Protein AF-A0AAW3MYK3-F1 (afdb_monomer)

Solvent-accessible surface area (backbone atoms only — not comparable to full-atom values): 10810 Å² total; per-residue (Å²): 131,88,79,67,72,46,70,47,100,86,65,54,77,41,76,72,86,80,88,78,85,90,58,99,67,84,86,80,69,84,76,83,77,82,79,69,72,41,68,39,32,40,38,39,31,52,52,39,97,83,47,99,87,44,59,65,29,41,31,33,44,32,51,94,53,35,28,38,31,48,47,83,92,45,65,46,64,82,44,40,42,71,58,47,51,57,58,42,20,75,76,25,42,32,40,32,40,32,30,58,32,39,65,68,47,48,52,51,42,52,52,51,53,52,48,52,41,52,53,31,72,72,40,49,81,85,53,43,58,32,72,62,72,46,28,22,31,33,47,51,33,52,50,36,42,77,68,71,40,65,28,53,58,81,93,73,33,67,94,68,24,52,45,36,63,43,37,53,56,25,44,72,72,36,88,44,50,76,46,79,44,81,43,65,24,73,93,112

Sequence (188 aa):
MPEPILVSPDGVKYRLISTKTTTPTSDAEAKQIRTETDSVEVIVSDSRLISRGSQFGHVAIVVDGITYSRAHDGYDSKKKYPQYVAIQETFRDSIGYVLRVSPEEKKKIETELKRRVAVTSADPEKHGYSLLDNSCSSNAADVLNLVGIVAYDPRWSAFGMVSPEDIVVGLSHSKRVKEKRFYPKDGS

Organism: NCBI:txid101571

Structure (mmCIF, N/CA/C/O backbone):
data_AF-A0AAW3MYK3-F1
#
_entry.id   AF-A0AAW3MYK3-F1
#
loop_
_atom_site.group_PDB
_atom_site.id
_atom_site.type_symbol
_atom_site.label_atom_id
_atom_site.label_alt_id
_atom_site.label_comp_id
_atom_site.label_asym_id
_atom_site.label_entity_id
_atom_site.label_seq_id
_atom_site.pdbx_PDB_ins_code
_atom_site.Cartn_x
_atom_site.Cartn_y
_atom_site.Cartn_z
_atom_site.occupancy
_atom_site.B_iso_or_equiv
_atom_site.auth_seq_id
_atom_site.auth_comp_id
_atom_site.auth_asym_id
_atom_site.auth_atom_id
_atom_site.pdbx_PDB_model_num
ATOM 1 N N . MET A 1 1 ? -19.000 -19.759 62.493 1.00 53.53 1 MET A N 1
ATOM 2 C CA . MET A 1 1 ? -19.442 -18.663 61.602 1.00 53.53 1 MET A CA 1
ATOM 3 C C . MET A 1 1 ? -20.153 -19.301 60.419 1.00 53.53 1 MET A C 1
ATOM 5 O O . MET A 1 1 ? -19.612 -20.281 59.921 1.00 53.53 1 MET A O 1
ATOM 9 N N . PRO A 1 2 ? -21.364 -18.863 60.037 1.00 60.47 2 PRO A N 1
ATOM 10 C CA . PRO A 1 2 ? -22.086 -19.465 58.918 1.00 60.47 2 PRO A CA 1
ATOM 11 C C . PRO A 1 2 ? -21.335 -19.208 57.605 1.00 60.47 2 PRO A C 1
ATOM 13 O O . PRO A 1 2 ? -20.874 -18.095 57.358 1.00 60.47 2 PRO A O 1
ATOM 16 N N . GLU A 1 3 ? -21.171 -20.251 56.796 1.00 66.56 3 GLU A N 1
ATOM 17 C CA . GLU A 1 3 ? -20.470 -20.163 55.515 1.00 66.56 3 GLU A CA 1
ATOM 18 C C . GLU A 1 3 ? -21.331 -19.437 54.468 1.00 66.56 3 GLU A C 1
ATOM 20 O O . GLU A 1 3 ? -22.534 -19.700 54.383 1.00 66.56 3 GLU A O 1
ATOM 25 N N . PRO A 1 4 ? -20.751 -18.538 53.652 1.00 78.31 4 PRO A N 1
ATOM 26 C CA . PRO A 1 4 ? -21.501 -17.832 52.623 1.00 78.31 4 PRO A CA 1
ATOM 27 C C . PRO A 1 4 ? -21.924 -18.786 51.492 1.00 78.31 4 PRO A C 1
ATOM 29 O O . PRO A 1 4 ? -21.089 -19.386 50.810 1.00 78.31 4 PRO A O 1
ATOM 32 N N . ILE A 1 5 ? -23.240 -18.903 51.292 1.00 81.50 5 ILE A N 1
ATOM 33 C CA . ILE A 1 5 ? -23.869 -19.644 50.190 1.00 81.50 5 ILE A CA 1
ATOM 34 C C . ILE A 1 5 ? -24.213 -18.653 49.077 1.00 81.50 5 ILE A C 1
ATOM 36 O O . ILE A 1 5 ? -24.929 -17.680 49.312 1.00 81.50 5 ILE A O 1
ATOM 40 N N . LEU A 1 6 ? -23.731 -18.917 47.864 1.00 80.94 6 LEU A N 1
ATOM 41 C CA . LEU A 1 6 ? -24.111 -18.180 46.660 1.00 80.94 6 LEU A CA 1
ATOM 42 C C . LEU A 1 6 ? -25.269 -18.898 45.969 1.00 80.94 6 LEU A C 1
ATOM 44 O O . LEU A 1 6 ? -25.248 -20.119 45.834 1.00 80.94 6 LEU A O 1
ATOM 48 N N . VAL A 1 7 ? -26.273 -18.152 45.519 1.00 85.31 7 VAL A N 1
ATOM 49 C CA . VAL A 1 7 ? -27.394 -18.697 44.745 1.00 85.31 7 VAL A CA 1
ATOM 50 C C . VAL A 1 7 ? -27.272 -18.183 43.320 1.00 85.31 7 VAL A C 1
ATOM 52 O O . VAL A 1 7 ? -27.136 -16.983 43.094 1.00 85.31 7 VAL A O 1
ATOM 55 N N . SER A 1 8 ? -27.265 -19.103 42.369 1.00 78.38 8 SER A N 1
ATOM 56 C CA . SER A 1 8 ? -27.261 -18.790 40.939 1.00 78.38 8 SER A CA 1
ATOM 57 C C . SER A 1 8 ? -28.629 -18.311 40.442 1.00 78.38 8 SER A C 1
ATOM 59 O O . SER A 1 8 ? -29.634 -18.522 41.125 1.00 78.38 8 SER A O 1
ATOM 61 N N . PRO A 1 9 ? -28.699 -17.697 39.247 1.00 78.88 9 PRO A N 1
ATOM 62 C CA . PRO A 1 9 ? -29.968 -17.282 38.644 1.00 78.88 9 PRO A CA 1
ATOM 63 C C . PRO A 1 9 ? -30.988 -18.422 38.467 1.00 78.88 9 PRO A C 1
ATOM 65 O O . PRO A 1 9 ? -32.188 -18.175 38.499 1.00 78.88 9 PRO A O 1
ATOM 68 N N . ASP A 1 10 ? -30.523 -19.663 38.317 1.00 86.88 10 ASP A N 1
ATOM 69 C CA . ASP A 1 10 ? -31.313 -20.896 38.208 1.00 86.88 10 ASP A CA 1
ATOM 70 C C . ASP A 1 10 ? -31.621 -21.559 39.568 1.00 86.88 10 ASP A C 1
ATOM 72 O O . ASP A 1 10 ? -32.237 -22.621 39.627 1.00 86.88 10 ASP A O 1
ATOM 76 N N . GLY A 1 11 ? -31.239 -20.927 40.683 1.00 85.81 11 GLY A N 1
ATOM 77 C CA . GLY A 1 11 ? -31.592 -21.359 42.039 1.00 85.81 11 GLY A CA 1
ATOM 78 C C . GLY A 1 11 ? -30.661 -22.412 42.648 1.00 85.81 11 GLY A C 1
ATOM 79 O O . GLY A 1 11 ? -30.851 -22.809 43.802 1.00 85.81 11 GLY A O 1
ATOM 80 N N . VAL A 1 12 ? -29.621 -22.839 41.928 1.00 88.38 12 VAL A N 1
ATOM 81 C CA . VAL A 1 12 ? -28.600 -23.756 42.449 1.00 88.38 12 VAL A CA 1
ATOM 82 C C . VAL A 1 12 ? -27.755 -23.039 43.501 1.00 88.38 12 VAL A C 1
ATOM 84 O O . VAL A 1 12 ? -27.283 -21.917 43.284 1.00 88.38 12 VAL A O 1
ATOM 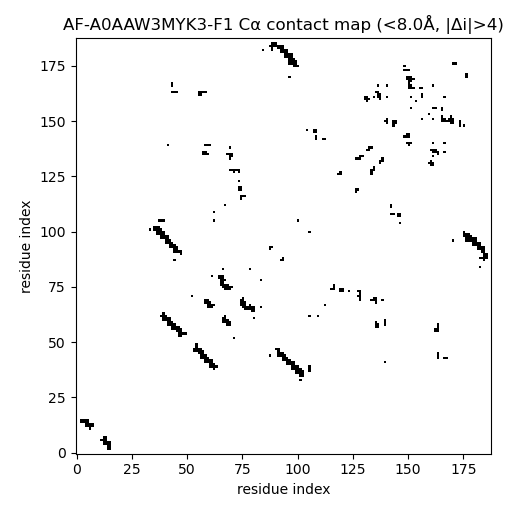87 N N . LYS A 1 13 ? -27.572 -23.699 44.649 1.00 90.50 13 LYS A N 1
ATOM 88 C CA . LYS A 1 13 ? -26.787 -23.211 45.788 1.00 90.50 13 LYS A CA 1
ATOM 89 C C . LYS A 1 13 ? -25.341 -23.688 45.676 1.00 90.50 13 LYS A C 1
ATOM 91 O O . LYS A 1 13 ? -25.084 -24.888 45.651 1.00 90.50 13 LYS A O 1
ATOM 96 N N . TYR A 1 14 ? -24.407 -22.748 45.681 1.00 81.88 14 TYR A N 1
ATOM 97 C CA . TYR A 1 14 ? -22.971 -22.980 45.614 1.00 81.88 14 TYR A CA 1
ATOM 98 C C . TYR A 1 14 ? -22.295 -22.569 46.918 1.00 81.88 14 TYR A C 1
ATOM 100 O O . TYR A 1 14 ? -22.644 -21.563 47.538 1.00 81.88 14 TYR A O 1
ATOM 108 N N . ARG A 1 15 ? -21.281 -23.338 47.311 1.00 85.25 15 ARG A N 1
ATOM 109 C CA . ARG A 1 15 ? -20.370 -22.972 48.396 1.00 85.25 15 ARG A CA 1
ATOM 110 C C . ARG A 1 15 ? -19.261 -22.095 47.826 1.00 85.25 15 ARG A C 1
ATOM 112 O O . ARG A 1 15 ? -18.587 -22.504 46.882 1.00 85.25 15 ARG A O 1
ATOM 119 N N . LEU A 1 16 ? -19.052 -20.909 48.394 1.00 81.25 16 LEU A N 1
ATOM 120 C CA . LEU A 1 16 ? -17.923 -20.067 48.008 1.00 81.25 16 LEU A CA 1
ATOM 121 C C . LEU A 1 16 ? -16.619 -20.677 48.550 1.00 81.25 16 LEU A C 1
ATOM 123 O O . LEU A 1 16 ? -16.415 -20.723 49.759 1.00 81.25 16 LEU A O 1
ATOM 127 N N . ILE A 1 17 ? -15.749 -21.153 47.654 1.00 83.00 17 ILE A N 1
ATOM 128 C CA . ILE A 1 17 ? -14.454 -21.761 48.016 1.00 83.00 17 ILE A CA 1
ATOM 129 C C . ILE A 1 17 ? -13.334 -20.716 48.064 1.00 83.00 17 ILE A C 1
ATOM 131 O O . ILE A 1 17 ? -12.523 -20.722 48.986 1.00 83.00 17 ILE A O 1
ATOM 135 N N . SER A 1 18 ? -13.273 -19.812 47.084 1.00 77.69 18 SER A N 1
ATOM 136 C CA . SER A 1 18 ? -12.353 -18.671 47.083 1.00 77.69 18 SER A CA 1
ATOM 137 C C . SER A 1 18 ? -12.797 -17.607 46.078 1.00 77.69 18 SER A C 1
ATOM 139 O O . SER A 1 18 ? -13.465 -17.912 45.090 1.00 77.69 18 SER A O 1
ATOM 141 N N . THR A 1 19 ? -12.399 -16.359 46.320 1.00 78.94 19 THR A N 1
ATOM 142 C CA . THR A 1 19 ? -12.541 -15.254 45.366 1.00 78.94 19 THR A CA 1
ATOM 143 C C . THR A 1 19 ? -11.152 -14.903 44.853 1.00 78.94 19 THR A C 1
ATOM 145 O O . THR A 1 19 ? -10.257 -14.628 45.652 1.00 78.94 19 THR A O 1
ATOM 148 N N . LYS A 1 20 ? -10.951 -14.914 43.531 1.00 77.00 20 LYS A N 1
ATOM 149 C CA . LYS A 1 20 ? -9.671 -14.552 42.912 1.00 77.00 20 LYS A CA 1
ATOM 150 C C . LYS A 1 20 ? -9.866 -13.382 41.959 1.00 77.00 20 LYS A C 1
ATOM 152 O O . LYS A 1 20 ? -10.605 -13.492 40.986 1.00 77.00 20 LYS A O 1
ATOM 157 N N . THR A 1 21 ? -9.164 -12.285 42.214 1.00 77.88 21 THR A N 1
ATOM 158 C CA . THR A 1 21 ? -9.068 -11.170 41.271 1.00 77.88 21 THR A CA 1
ATOM 159 C C . THR A 1 21 ? -8.189 -11.604 40.100 1.00 77.88 21 THR A C 1
ATOM 161 O O . THR A 1 21 ? -6.985 -11.795 40.259 1.00 77.88 21 THR A O 1
ATOM 164 N N . THR A 1 22 ? -8.785 -11.818 38.926 1.00 76.81 22 THR A N 1
ATOM 165 C CA . THR A 1 22 ? -8.068 -12.262 37.715 1.00 76.81 22 THR A CA 1
ATOM 166 C C . THR A 1 22 ? -7.449 -11.115 36.923 1.00 76.81 22 THR A C 1
ATOM 168 O O . THR A 1 22 ? -6.679 -11.363 35.999 1.00 76.81 22 THR A O 1
ATOM 171 N N . THR A 1 23 ? -7.765 -9.869 37.278 1.00 64.31 23 THR A N 1
ATOM 172 C CA . THR A 1 23 ? -7.296 -8.678 36.568 1.00 64.31 23 THR A CA 1
ATOM 173 C C . THR A 1 23 ? -6.887 -7.622 37.599 1.00 64.31 23 THR A C 1
ATOM 175 O O . THR A 1 23 ? -7.741 -7.171 38.358 1.00 64.31 23 THR A O 1
ATOM 178 N N . PRO A 1 24 ? -5.601 -7.235 37.680 1.00 70.81 24 PRO A N 1
ATOM 179 C CA . PRO A 1 24 ? -5.104 -6.319 38.713 1.00 70.81 24 PRO A CA 1
ATOM 180 C C . PRO A 1 24 ? -5.637 -4.885 38.574 1.00 70.81 24 PRO A C 1
ATOM 182 O O . PRO A 1 24 ? -5.429 -4.064 39.463 1.00 70.81 24 PRO A O 1
ATOM 185 N N . THR A 1 25 ? -6.316 -4.566 37.471 1.00 71.31 25 THR A N 1
ATOM 186 C CA . THR A 1 25 ? -6.849 -3.231 37.202 1.00 71.31 25 THR A CA 1
ATOM 187 C C . THR A 1 25 ? -8.153 -3.347 36.420 1.00 71.31 25 THR A C 1
ATOM 189 O O . THR A 1 25 ? -8.240 -4.098 35.450 1.00 71.31 25 THR A O 1
ATOM 192 N N . SER A 1 26 ? -9.173 -2.615 36.862 1.00 68.44 26 SER A N 1
ATOM 193 C CA . SER A 1 26 ? -10.429 -2.427 36.138 1.00 68.44 26 SER A CA 1
ATOM 194 C C . SER A 1 26 ? -10.296 -1.170 35.287 1.00 68.44 26 SER A C 1
ATOM 196 O O . SER A 1 26 ? -10.214 -0.076 35.838 1.00 68.44 26 SER A O 1
ATOM 198 N N . ASP A 1 27 ? -10.291 -1.319 33.966 1.00 65.56 27 ASP A N 1
ATOM 199 C CA . ASP A 1 27 ? -10.422 -0.198 33.035 1.00 65.56 27 ASP A CA 1
ATOM 200 C C . ASP A 1 27 ? -11.913 -0.005 32.721 1.00 65.56 27 ASP A C 1
ATOM 202 O O . ASP A 1 27 ? -12.476 -0.680 31.857 1.00 65.56 27 ASP A O 1
ATOM 206 N N . ALA A 1 28 ? -12.567 0.837 33.525 1.00 70.19 28 ALA A N 1
ATOM 207 C CA . ALA A 1 28 ? -13.983 1.185 33.392 1.00 70.19 28 ALA A CA 1
ATOM 208 C C . ALA A 1 28 ? -14.193 2.507 32.635 1.00 70.19 28 ALA A C 1
ATOM 210 O O . ALA A 1 28 ? -15.332 2.960 32.497 1.00 70.19 28 ALA A O 1
ATOM 211 N N . GLU A 1 29 ? -13.117 3.146 32.165 1.00 76.50 29 GLU A N 1
ATOM 212 C CA . GLU A 1 29 ? -13.241 4.377 31.398 1.00 76.50 29 GLU A CA 1
ATOM 213 C C . GLU A 1 29 ? -13.825 4.086 30.014 1.00 76.50 29 GLU A C 1
ATOM 215 O O . GLU A 1 29 ? -13.508 3.093 29.350 1.00 76.50 29 GLU A O 1
ATOM 220 N N . ALA A 1 30 ? -14.709 4.976 29.562 1.00 69.75 30 ALA A N 1
ATOM 221 C CA . ALA A 1 30 ? -15.228 4.916 28.209 1.00 69.75 30 ALA A CA 1
ATOM 222 C C . ALA A 1 30 ? -14.067 5.129 27.230 1.00 69.75 30 ALA A C 1
ATOM 224 O O . ALA A 1 30 ? -13.563 6.241 27.069 1.00 69.75 30 ALA A O 1
ATOM 225 N N . LYS A 1 31 ? -13.643 4.054 26.559 1.00 68.38 31 LYS A N 1
ATOM 226 C CA . LYS A 1 31 ? -12.607 4.128 25.527 1.00 68.38 31 LYS A CA 1
ATOM 227 C C . LYS A 1 31 ? -13.095 5.048 24.418 1.00 68.38 31 LYS A C 1
ATOM 229 O O . LYS A 1 31 ? -14.082 4.741 23.749 1.00 68.38 31 LYS A O 1
ATOM 234 N N . GLN A 1 32 ? -12.414 6.176 24.226 1.00 58.62 32 GLN A N 1
ATOM 235 C CA . GLN A 1 32 ? -12.743 7.094 23.142 1.00 58.62 32 GLN A CA 1
ATOM 236 C C . GLN A 1 32 ? -12.630 6.366 21.800 1.00 58.62 32 GLN A C 1
ATOM 238 O O . GLN A 1 32 ? -11.550 5.937 21.390 1.00 58.62 32 GLN A O 1
ATOM 243 N N . ILE A 1 33 ? -13.756 6.248 21.100 1.00 61.06 33 ILE A N 1
ATOM 244 C CA . ILE A 1 33 ? -13.786 5.781 19.719 1.00 61.06 33 ILE A CA 1
ATOM 245 C C . ILE A 1 33 ? -13.534 7.007 18.846 1.00 61.06 33 ILE A C 1
ATOM 247 O O . ILE A 1 33 ? -14.406 7.860 18.695 1.00 61.06 33 ILE A O 1
ATOM 251 N N . ARG A 1 34 ? -12.330 7.114 18.280 1.00 59.91 34 ARG A N 1
ATOM 252 C CA . ARG A 1 34 ? -12.024 8.149 17.286 1.00 59.91 34 ARG A CA 1
ATOM 253 C C . ARG A 1 34 ? -12.843 7.876 16.020 1.00 59.91 34 ARG A C 1
ATOM 255 O O . ARG A 1 34 ? -12.652 6.851 15.369 1.00 59.91 34 ARG A O 1
ATOM 262 N N . THR A 1 35 ? -13.771 8.774 15.700 1.00 65.81 35 THR A N 1
ATOM 263 C CA . THR A 1 35 ? -14.641 8.699 14.510 1.00 65.81 35 THR A CA 1
ATOM 264 C C . THR A 1 35 ? -14.062 9.424 13.300 1.00 65.81 35 THR A C 1
ATOM 266 O O . THR A 1 35 ? -14.545 9.230 12.185 1.00 65.81 35 THR A O 1
ATOM 269 N N . GLU A 1 36 ? -13.023 10.238 13.499 1.00 74.94 36 GLU A N 1
ATOM 270 C CA . GLU A 1 36 ? -12.286 10.867 12.409 1.00 74.94 36 GLU A CA 1
ATOM 271 C C . GLU A 1 36 ? -11.614 9.788 11.565 1.00 74.94 36 GLU A C 1
ATOM 273 O O . GLU A 1 36 ? -10.764 9.024 12.032 1.00 74.94 36 GLU A O 1
ATOM 278 N N . THR A 1 37 ? -12.034 9.713 10.308 1.00 83.75 37 THR A N 1
ATOM 279 C CA . THR A 1 37 ? -11.523 8.744 9.348 1.00 83.75 37 THR A CA 1
ATOM 280 C C . THR A 1 37 ? -10.978 9.482 8.144 1.00 83.75 37 THR A C 1
ATOM 282 O O . THR A 1 37 ? -11.574 10.434 7.651 1.00 83.75 37 THR A O 1
ATOM 285 N N . ASP A 1 38 ? -9.836 9.011 7.682 1.00 94.38 38 ASP A N 1
ATOM 286 C CA . ASP A 1 38 ? -9.177 9.403 6.452 1.00 94.38 38 ASP A CA 1
ATOM 287 C C . ASP A 1 38 ? -8.908 8.125 5.636 1.00 94.38 38 ASP A C 1
ATOM 289 O O . ASP A 1 38 ? -9.308 7.012 6.017 1.00 94.38 38 ASP A O 1
ATOM 293 N N . SER A 1 39 ? -8.255 8.265 4.490 1.00 96.12 39 SER A N 1
ATOM 294 C CA . SER A 1 39 ? -7.937 7.143 3.624 1.00 96.12 39 SER A CA 1
ATOM 295 C C . SER A 1 39 ? -6.590 7.261 2.935 1.00 96.12 39 SER A C 1
ATOM 297 O O . SER A 1 39 ? -6.139 8.346 2.575 1.00 96.12 39 SER A O 1
ATOM 299 N N . VAL A 1 40 ? -6.001 6.096 2.697 1.00 97.44 40 VAL A N 1
ATOM 300 C CA . VAL A 1 40 ? -4.904 5.883 1.749 1.00 97.44 40 VAL A CA 1
ATOM 301 C C . VAL A 1 40 ? -5.341 4.812 0.761 1.00 97.44 40 VAL A C 1
ATOM 303 O O . VAL A 1 40 ? -6.201 3.992 1.084 1.00 97.44 40 VAL A O 1
ATOM 306 N N . GLU A 1 41 ? -4.770 4.795 -0.434 1.00 97.69 41 GLU A N 1
ATOM 307 C CA . GLU A 1 41 ? -5.079 3.767 -1.428 1.00 97.69 41 GLU A CA 1
ATOM 308 C C . GLU A 1 41 ? -3.837 2.933 -1.726 1.00 97.69 41 GLU A C 1
ATOM 310 O O . GLU A 1 41 ? -2.759 3.476 -1.937 1.00 97.69 41 GLU A O 1
ATOM 315 N N . VAL A 1 42 ? -3.981 1.610 -1.732 1.00 97.25 42 VAL A N 1
ATOM 316 C CA . VAL A 1 42 ? -2.924 0.690 -2.159 1.00 97.25 42 VAL A CA 1
ATOM 317 C C . VAL A 1 42 ? -3.297 0.157 -3.530 1.00 97.25 42 VAL A C 1
ATOM 319 O O . VAL A 1 42 ? -4.287 -0.559 -3.656 1.00 97.25 42 VAL A O 1
ATOM 322 N N . ILE A 1 43 ? -2.526 0.508 -4.552 1.00 95.69 43 ILE A N 1
ATOM 323 C CA . ILE A 1 43 ? -2.745 0.034 -5.918 1.00 95.69 43 ILE A CA 1
ATOM 324 C C . ILE A 1 43 ? -1.840 -1.166 -6.147 1.00 95.69 43 ILE A C 1
ATOM 326 O O . ILE A 1 43 ? -0.619 -1.053 -6.033 1.00 95.69 43 ILE A O 1
ATOM 330 N N . VAL A 1 44 ? -2.445 -2.304 -6.472 1.00 93.06 44 VAL A N 1
ATOM 331 C CA . VAL A 1 44 ? -1.735 -3.511 -6.884 1.00 93.06 44 VAL A CA 1
ATOM 332 C C . VAL A 1 44 ? -2.007 -3.754 -8.356 1.00 93.06 44 VAL A C 1
ATOM 334 O O . VAL A 1 44 ? -3.160 -3.852 -8.769 1.00 93.06 44 VAL A O 1
ATOM 337 N N . SER A 1 45 ? -0.946 -3.841 -9.142 1.00 90.31 45 SER A N 1
ATOM 338 C CA . SER A 1 45 ? -1.025 -4.051 -10.578 1.00 90.31 45 SER A CA 1
ATOM 339 C C . SER A 1 45 ? -0.455 -5.399 -10.983 1.00 90.31 45 SER A C 1
ATOM 341 O O . SER A 1 45 ? 0.562 -5.837 -10.433 1.00 90.31 45 SER A O 1
ATOM 343 N N . ASP A 1 46 ? -1.071 -6.009 -11.992 1.00 80.81 46 ASP A N 1
ATOM 344 C CA . ASP A 1 46 ? -0.717 -7.350 -12.438 1.00 80.81 46 ASP A CA 1
ATOM 345 C C . ASP A 1 46 ? 0.687 -7.421 -13.080 1.00 80.81 46 ASP A C 1
ATOM 347 O O . ASP A 1 46 ? 1.331 -6.426 -13.469 1.00 80.81 46 ASP A O 1
ATOM 351 N N . SER A 1 47 ? 1.184 -8.649 -13.106 1.00 68.38 47 SER A N 1
ATOM 352 C CA . SER A 1 47 ? 2.396 -9.129 -13.743 1.00 68.38 47 SER A CA 1
ATOM 353 C C . SER A 1 47 ? 2.454 -8.825 -15.243 1.00 68.38 47 SER A C 1
ATOM 355 O O . SER A 1 47 ? 1.456 -8.798 -15.954 1.00 68.38 47 SER A O 1
ATOM 357 N N . ARG A 1 48 ? 3.669 -8.546 -15.743 1.00 57.91 48 ARG A N 1
ATOM 358 C CA . ARG A 1 48 ? 3.922 -8.295 -17.170 1.00 57.91 48 ARG A CA 1
ATOM 359 C C . ARG A 1 48 ? 4.466 -9.560 -17.828 1.00 57.91 48 ARG A C 1
ATOM 361 O O . ARG A 1 48 ? 5.528 -10.029 -17.434 1.00 57.91 48 ARG A O 1
ATOM 368 N N . LEU A 1 49 ? 3.839 -10.013 -18.914 1.00 39.75 49 LEU A N 1
ATOM 369 C CA . LEU A 1 49 ? 4.365 -11.086 -19.778 1.00 39.75 49 LEU A CA 1
ATOM 370 C C . LEU A 1 49 ? 5.592 -10.669 -20.630 1.00 39.75 49 LEU A C 1
ATOM 372 O O . LEU A 1 49 ? 6.196 -11.518 -21.275 1.00 39.75 49 LEU A O 1
ATOM 376 N N . ILE A 1 50 ? 5.982 -9.382 -20.656 1.00 39.84 50 ILE A N 1
ATOM 377 C CA . ILE A 1 50 ? 6.861 -8.824 -21.713 1.00 39.84 50 ILE A CA 1
ATOM 378 C C . ILE A 1 50 ? 8.267 -8.388 -21.224 1.00 39.84 50 ILE A C 1
ATOM 380 O O . ILE A 1 50 ? 9.119 -8.074 -22.051 1.00 39.84 50 ILE A O 1
ATOM 384 N N . SER A 1 51 ? 8.601 -8.363 -19.919 1.00 36.31 51 SER A N 1
ATOM 385 C CA . SER A 1 51 ? 9.949 -7.902 -19.497 1.00 36.31 51 SER A CA 1
ATOM 386 C C . SER A 1 51 ? 10.591 -8.646 -18.322 1.00 36.31 51 SER A C 1
ATOM 388 O O . SER A 1 51 ? 9.958 -8.953 -17.315 1.00 36.31 51 SER A O 1
ATOM 390 N N . ARG A 1 52 ? 11.910 -8.875 -18.448 1.00 35.59 52 ARG A N 1
ATOM 391 C CA . ARG A 1 52 ? 12.743 -9.709 -17.559 1.00 35.59 52 ARG A CA 1
ATOM 392 C C . ARG A 1 52 ? 12.845 -9.229 -16.101 1.00 35.59 52 ARG A C 1
ATOM 394 O O . ARG A 1 52 ? 13.272 -10.012 -15.263 1.00 35.59 52 ARG A O 1
ATOM 401 N N . GLY A 1 53 ? 12.447 -7.996 -15.775 1.00 38.66 53 GLY A N 1
ATOM 402 C CA . GLY A 1 53 ? 12.595 -7.431 -14.421 1.00 38.66 53 GLY A CA 1
ATOM 403 C C . GLY A 1 53 ? 11.304 -7.304 -13.600 1.00 38.66 53 GLY A C 1
ATOM 404 O O . GLY A 1 53 ? 11.367 -7.188 -12.384 1.00 38.66 53 GLY A O 1
ATOM 405 N N . SER A 1 54 ? 10.119 -7.323 -14.221 1.00 46.59 54 SER A N 1
ATOM 406 C CA . SER A 1 54 ? 8.837 -7.012 -13.553 1.00 46.59 54 SER A CA 1
ATOM 407 C C . SER A 1 54 ? 7.773 -8.058 -13.876 1.00 46.59 54 SER A C 1
ATOM 409 O O . SER A 1 54 ? 6.652 -7.737 -14.264 1.00 46.59 54 SER A O 1
ATOM 411 N N . GLN A 1 55 ? 8.158 -9.320 -13.715 1.00 56.25 55 GLN A N 1
ATOM 412 C CA . GLN A 1 55 ? 7.324 -10.484 -14.013 1.00 56.25 55 GLN A CA 1
ATOM 413 C C . GLN A 1 55 ? 6.275 -10.769 -12.927 1.00 56.25 55 GLN A C 1
ATOM 415 O O . GLN A 1 55 ? 5.393 -11.575 -13.158 1.00 56.25 55 GLN A O 1
ATOM 420 N N . PHE A 1 56 ? 6.339 -10.106 -11.767 1.00 62.75 56 PHE A N 1
ATOM 421 C CA . PHE A 1 56 ? 5.534 -10.466 -10.587 1.00 62.75 56 PHE A CA 1
ATOM 422 C C . PHE A 1 56 ? 4.443 -9.453 -10.217 1.00 62.75 56 PHE A C 1
ATOM 424 O O . PHE A 1 56 ? 3.756 -9.644 -9.225 1.00 62.75 56 PHE A O 1
ATOM 431 N N . GLY A 1 57 ? 4.282 -8.378 -10.994 1.00 76.81 57 GLY A N 1
ATOM 432 C CA . GLY A 1 57 ? 3.346 -7.286 -10.701 1.00 76.81 57 GLY A CA 1
ATOM 433 C C . GLY A 1 57 ? 4.028 -6.078 -10.066 1.00 76.81 57 GLY A C 1
ATOM 434 O O . GLY A 1 57 ? 5.255 -5.945 -10.119 1.00 76.81 57 GLY A O 1
ATOM 435 N N . HIS A 1 58 ? 3.243 -5.144 -9.536 1.00 89.69 58 HIS A N 1
ATOM 436 C CA . HIS A 1 58 ? 3.752 -3.940 -8.881 1.00 89.69 58 HIS A CA 1
ATOM 437 C C . HIS A 1 58 ? 2.782 -3.437 -7.810 1.00 89.69 58 HIS A C 1
ATOM 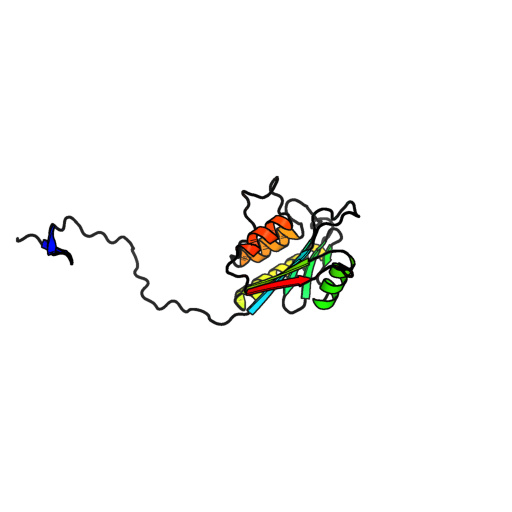439 O O . HIS A 1 58 ? 1.581 -3.647 -7.924 1.00 89.69 58 HIS A O 1
ATOM 445 N N . VAL A 1 59 ? 3.300 -2.774 -6.776 1.00 93.00 59 VAL A N 1
ATOM 446 C CA . VAL A 1 59 ? 2.489 -2.237 -5.675 1.00 93.00 59 VAL A CA 1
ATOM 447 C C . VAL A 1 59 ? 2.899 -0.801 -5.399 1.00 93.00 59 VAL A C 1
ATOM 449 O O . VAL A 1 59 ? 4.091 -0.514 -5.298 1.00 93.00 59 VAL A O 1
ATOM 452 N N . ALA A 1 60 ? 1.917 0.080 -5.245 1.00 95.12 60 ALA A N 1
ATOM 453 C CA . ALA A 1 60 ? 2.115 1.466 -4.849 1.00 95.12 60 ALA A CA 1
ATOM 454 C C . ALA A 1 60 ? 1.139 1.877 -3.746 1.00 95.12 60 ALA A C 1
ATOM 456 O O . ALA A 1 60 ? 0.033 1.348 -3.652 1.00 95.12 60 ALA A O 1
ATOM 457 N N . ILE A 1 61 ? 1.541 2.855 -2.937 1.00 97.19 61 ILE A N 1
ATOM 458 C CA . ILE A 1 61 ? 0.680 3.498 -1.941 1.00 97.19 61 ILE A CA 1
ATOM 459 C C . ILE A 1 61 ? 0.443 4.943 -2.366 1.00 97.19 61 ILE A C 1
ATOM 461 O O . ILE A 1 61 ? 1.382 5.692 -2.626 1.00 97.19 61 ILE A O 1
ATOM 465 N N . VAL A 1 62 ? -0.818 5.346 -2.408 1.00 97.19 62 VAL A N 1
ATOM 466 C CA . VAL A 1 62 ? -1.261 6.700 -2.714 1.00 97.19 62 VAL A CA 1
ATOM 467 C C . VAL A 1 62 ? -1.696 7.380 -1.422 1.00 97.19 62 VAL A C 1
ATOM 469 O O . VAL A 1 62 ? -2.594 6.905 -0.721 1.00 97.19 62 VAL A O 1
ATOM 472 N N . VAL A 1 63 ? -1.071 8.518 -1.127 1.00 96.69 63 VAL A N 1
ATOM 473 C CA . VAL A 1 63 ? -1.405 9.381 0.011 1.00 96.69 63 VAL A CA 1
ATOM 474 C C . VAL A 1 63 ? -1.603 10.796 -0.515 1.00 96.69 63 VAL A C 1
ATOM 476 O O . VAL A 1 63 ? -0.725 11.323 -1.192 1.00 96.69 63 VAL A O 1
ATOM 479 N N . ASP A 1 64 ? -2.771 11.391 -0.261 1.00 94.00 64 ASP A N 1
ATOM 480 C CA . ASP A 1 64 ? -3.112 12.759 -0.691 1.00 94.00 64 ASP A CA 1
ATOM 481 C C . ASP A 1 64 ? -2.837 13.046 -2.177 1.00 94.00 64 ASP A C 1
ATOM 483 O O . ASP A 1 64 ? -2.371 14.114 -2.573 1.00 94.00 64 ASP A O 1
ATOM 487 N N . GLY A 1 65 ? -3.122 12.058 -3.030 1.00 93.06 65 GLY A N 1
ATOM 488 C CA . GLY A 1 65 ? -2.942 12.165 -4.478 1.00 93.06 65 GLY A CA 1
ATOM 489 C C . GLY A 1 65 ? -1.489 12.061 -4.954 1.00 93.06 65 GLY A C 1
ATOM 490 O O . GLY A 1 65 ? -1.247 12.190 -6.157 1.00 93.06 65 GLY A O 1
ATOM 491 N N . ILE A 1 66 ? -0.533 11.799 -4.062 1.00 94.69 66 ILE A N 1
ATOM 492 C CA . ILE A 1 66 ? 0.857 11.479 -4.398 1.00 94.69 66 ILE A CA 1
ATOM 493 C C . ILE A 1 66 ? 1.040 9.969 -4.358 1.00 94.69 66 ILE A C 1
ATOM 495 O O . ILE A 1 66 ? 0.660 9.317 -3.386 1.00 94.69 66 ILE A O 1
ATOM 499 N N . THR A 1 67 ? 1.618 9.414 -5.422 1.00 94.94 67 THR A N 1
ATOM 500 C CA . THR A 1 67 ? 1.886 7.978 -5.500 1.00 94.94 67 THR A CA 1
ATOM 501 C C . THR A 1 67 ? 3.315 7.687 -5.085 1.00 94.94 67 THR A C 1
ATOM 503 O O . THR A 1 67 ? 4.246 8.279 -5.626 1.00 94.94 67 THR A O 1
ATOM 506 N N . TYR A 1 68 ? 3.473 6.752 -4.156 1.00 94.75 68 TYR A N 1
ATOM 507 C CA . TYR A 1 68 ? 4.746 6.241 -3.681 1.00 94.75 68 TYR A CA 1
ATOM 508 C C . TYR A 1 68 ? 4.900 4.793 -4.121 1.00 94.75 68 TYR A C 1
ATOM 510 O O . TYR A 1 68 ? 4.081 3.942 -3.770 1.00 94.75 68 TYR A O 1
ATOM 518 N N . SER A 1 69 ? 5.951 4.503 -4.878 1.00 90.25 69 SER A N 1
ATOM 519 C CA . SER A 1 69 ? 6.206 3.150 -5.352 1.00 90.25 69 SER A CA 1
ATOM 520 C C . SER A 1 69 ? 7.689 2.840 -5.472 1.00 90.25 69 SER A C 1
ATOM 522 O O . SER A 1 69 ? 8.461 3.655 -5.973 1.00 90.25 69 SER A O 1
ATOM 524 N N . ARG A 1 70 ? 8.096 1.634 -5.072 1.00 88.25 70 ARG A N 1
ATOM 525 C CA . ARG A 1 70 ? 9.478 1.171 -5.237 1.00 88.25 70 ARG A CA 1
ATOM 526 C C . ARG A 1 70 ? 9.634 0.407 -6.549 1.00 88.25 70 ARG A C 1
ATOM 528 O O . ARG A 1 70 ? 9.081 -0.677 -6.710 1.00 88.25 70 ARG A O 1
ATOM 535 N N . ALA A 1 71 ? 10.424 0.944 -7.469 1.00 83.12 71 ALA A N 1
ATOM 536 C CA . ALA A 1 71 ? 10.806 0.300 -8.721 1.00 83.12 71 ALA A CA 1
ATOM 537 C C . ALA A 1 71 ? 12.300 -0.073 -8.719 1.00 83.12 71 ALA A C 1
ATOM 539 O O . ALA A 1 71 ? 13.043 0.306 -7.811 1.00 83.12 71 ALA A O 1
ATOM 540 N N . HIS A 1 72 ? 12.733 -0.839 -9.725 1.00 78.69 72 HIS A N 1
ATOM 541 C CA . HIS A 1 72 ? 14.134 -1.269 -9.874 1.00 78.69 72 HIS A CA 1
ATOM 542 C C . HIS A 1 72 ? 15.108 -0.093 -10.002 1.00 78.69 72 HIS A C 1
ATOM 544 O O . HIS A 1 72 ? 16.209 -0.145 -9.470 1.00 78.69 72 HIS A O 1
ATOM 550 N N . ASP A 1 73 ? 14.685 0.971 -10.677 1.00 76.19 73 ASP A N 1
ATOM 551 C CA . ASP A 1 73 ? 15.461 2.178 -10.972 1.00 76.19 73 ASP A CA 1
ATOM 552 C C . ASP A 1 73 ? 15.431 3.226 -9.849 1.00 76.19 73 ASP A C 1
ATOM 554 O O . ASP A 1 73 ? 16.250 4.142 -9.834 1.00 76.19 73 ASP A O 1
ATOM 558 N N . GLY A 1 74 ? 14.507 3.116 -8.893 1.00 80.94 74 GLY A N 1
ATOM 559 C CA . GLY A 1 74 ? 14.361 4.134 -7.860 1.00 80.94 74 GLY A CA 1
ATOM 560 C C . GLY A 1 74 ? 13.067 4.041 -7.066 1.00 80.94 74 GLY A C 1
ATOM 561 O O . GLY A 1 74 ? 12.259 3.124 -7.229 1.00 80.94 74 GLY A O 1
ATOM 562 N N . TYR A 1 75 ? 12.893 4.997 -6.161 1.00 82.38 75 TYR A N 1
ATOM 563 C CA . TYR A 1 75 ? 11.613 5.237 -5.512 1.00 82.38 75 TYR A CA 1
ATOM 564 C C . TYR A 1 75 ? 10.868 6.301 -6.315 1.00 82.38 75 TYR A C 1
ATOM 566 O O . TYR A 1 75 ? 11.331 7.434 -6.446 1.00 82.38 75 TYR A O 1
ATOM 574 N N . ASP A 1 76 ? 9.721 5.940 -6.867 1.00 80.00 76 ASP A N 1
ATOM 575 C CA . ASP A 1 76 ? 8.836 6.880 -7.529 1.00 80.00 76 ASP A CA 1
ATOM 576 C C . ASP A 1 76 ? 7.968 7.586 -6.491 1.00 80.00 76 ASP A C 1
ATOM 578 O O . ASP A 1 76 ? 7.234 6.943 -5.743 1.00 80.00 76 ASP A O 1
ATOM 582 N N . SER A 1 77 ? 8.078 8.910 -6.440 1.00 84.19 77 SER A N 1
ATOM 583 C CA . SER A 1 77 ? 7.268 9.780 -5.581 1.00 84.19 77 SER A CA 1
ATOM 584 C C . SER A 1 77 ? 6.824 11.061 -6.288 1.00 84.19 77 SER A C 1
ATOM 586 O O . SER A 1 77 ? 6.365 12.005 -5.644 1.00 84.19 77 SER A O 1
ATOM 588 N N . LYS A 1 78 ? 7.063 11.158 -7.602 1.00 83.44 78 LYS A N 1
ATOM 589 C CA . LYS A 1 78 ? 6.814 12.380 -8.385 1.00 83.44 78 LYS A CA 1
ATOM 590 C C . LYS A 1 78 ? 5.495 12.308 -9.143 1.00 83.44 78 LYS A C 1
ATOM 592 O O . LYS A 1 78 ? 4.954 13.345 -9.523 1.00 83.44 78 LYS A O 1
ATOM 597 N N . LYS A 1 79 ? 4.984 11.098 -9.378 1.00 86.50 79 LYS A N 1
ATOM 598 C CA . LYS A 1 79 ? 3.737 10.888 -10.107 1.00 86.50 79 LYS A CA 1
ATOM 599 C C . LYS A 1 79 ? 2.538 11.179 -9.212 1.00 86.50 79 LYS A C 1
ATOM 601 O O . LYS A 1 79 ? 2.403 10.642 -8.110 1.00 86.50 79 LYS A O 1
ATOM 606 N N . LYS A 1 80 ? 1.634 12.016 -9.720 1.00 93.12 80 LYS A N 1
ATOM 607 C CA . LYS A 1 80 ? 0.311 12.185 -9.116 1.00 93.12 80 LYS A CA 1
ATOM 608 C C . LYS A 1 80 ? -0.541 10.950 -9.400 1.00 93.12 80 LYS A C 1
ATOM 610 O O . LYS A 1 80 ? -0.366 10.312 -10.434 1.00 93.12 80 LYS A O 1
ATOM 615 N N . TYR A 1 81 ? -1.505 10.675 -8.529 1.00 91.75 81 TYR A N 1
ATOM 616 C CA . TYR A 1 81 ? -2.472 9.582 -8.659 1.00 91.75 81 TYR A CA 1
ATOM 617 C C . TYR A 1 81 ? -3.010 9.360 -10.091 1.00 91.75 81 TYR A C 1
ATOM 619 O O . TYR A 1 81 ? -2.795 8.272 -10.620 1.00 91.75 81 TYR A O 1
ATOM 627 N N . PRO A 1 82 ? -3.606 10.357 -10.785 1.00 91.19 82 PRO A N 1
ATOM 628 C CA . PRO A 1 82 ? -4.169 10.115 -12.117 1.00 91.19 82 PRO A CA 1
ATOM 629 C C . PRO A 1 82 ? -3.095 9.793 -13.163 1.00 91.19 82 PRO A C 1
ATOM 631 O O . PRO A 1 82 ? -3.337 9.027 -14.086 1.00 91.19 82 PRO A O 1
ATOM 634 N N . GLN A 1 83 ? -1.889 10.347 -13.010 1.00 91.69 83 GLN A N 1
ATOM 635 C CA . GLN A 1 83 ? -0.774 10.060 -13.913 1.00 91.69 83 GLN A CA 1
ATOM 636 C C . GLN A 1 83 ? -0.259 8.638 -13.708 1.00 91.69 83 GLN A C 1
ATOM 638 O O . GLN A 1 83 ? 0.073 7.960 -14.673 1.00 91.69 83 GLN A O 1
ATOM 643 N N . TYR A 1 84 ? -0.173 8.193 -12.453 1.00 90.81 84 TYR A N 1
ATOM 644 C CA . TYR A 1 84 ? 0.256 6.839 -12.139 1.00 90.81 84 TYR A CA 1
ATOM 645 C C . TYR A 1 84 ? -0.740 5.807 -12.667 1.00 90.81 84 TYR A C 1
ATOM 647 O O . TYR A 1 84 ? -0.316 4.882 -13.354 1.00 90.81 84 TYR A O 1
ATOM 655 N N . VAL A 1 85 ? -2.037 5.992 -12.388 1.00 90.81 85 VAL A N 1
ATOM 656 C CA . VAL A 1 85 ? -3.105 5.089 -12.847 1.00 90.81 85 VAL A CA 1
ATOM 657 C C . VAL A 1 85 ? -3.095 4.977 -14.368 1.00 90.81 85 VAL A C 1
ATOM 659 O O . VAL A 1 85 ? -2.923 3.872 -14.868 1.00 90.81 85 VAL A O 1
ATOM 662 N N . ALA A 1 86 ? -3.109 6.104 -15.089 1.00 90.81 86 ALA A N 1
ATOM 663 C CA . ALA A 1 86 ? -3.069 6.099 -16.552 1.00 90.81 86 ALA A CA 1
ATOM 664 C C . ALA A 1 86 ? -1.845 5.346 -17.106 1.00 90.81 86 ALA A C 1
ATOM 666 O O . ALA A 1 86 ? -1.950 4.595 -18.068 1.00 90.81 86 ALA A O 1
ATOM 667 N N . ILE A 1 87 ? -0.668 5.489 -16.483 1.00 88.62 87 ILE A N 1
ATOM 668 C CA . ILE A 1 87 ? 0.522 4.727 -16.892 1.00 88.62 87 ILE A CA 1
ATOM 669 C C . ILE A 1 87 ? 0.334 3.227 -16.647 1.00 88.62 87 ILE A C 1
ATOM 671 O O . ILE A 1 87 ? 0.759 2.434 -17.483 1.00 88.62 87 ILE A O 1
ATOM 675 N N . GLN A 1 88 ? -0.263 2.807 -15.528 1.00 87.25 88 GLN A N 1
ATOM 676 C CA . GLN A 1 88 ? -0.502 1.379 -15.303 1.00 87.25 88 GLN A CA 1
ATOM 677 C C . GLN A 1 88 ? -1.525 0.822 -16.299 1.00 87.25 88 GLN A C 1
ATOM 679 O O . GLN A 1 88 ? -1.246 -0.209 -16.907 1.00 87.25 88 GLN A O 1
ATOM 684 N N . GLU A 1 89 ? -2.626 1.532 -16.547 1.00 87.81 89 GLU A N 1
ATOM 685 C CA . GLU A 1 89 ? -3.691 1.115 -17.474 1.00 87.81 89 GLU A CA 1
ATOM 686 C C . GLU A 1 89 ? -3.181 0.917 -18.912 1.00 87.81 89 GLU A C 1
ATOM 688 O O . GLU A 1 89 ? -3.681 0.055 -19.627 1.00 87.81 89 GLU A O 1
ATOM 693 N N . THR A 1 90 ? -2.104 1.588 -19.338 1.00 86.25 90 THR A N 1
ATOM 694 C CA . THR A 1 90 ? -1.511 1.304 -20.664 1.00 86.25 90 THR A CA 1
ATOM 695 C C . THR A 1 90 ? -0.884 -0.092 -20.790 1.00 86.25 90 THR A C 1
ATOM 697 O O . THR A 1 90 ? -0.686 -0.579 -21.905 1.00 86.25 90 THR A O 1
ATOM 700 N N . PHE A 1 91 ? -0.544 -0.754 -19.677 1.00 81.75 91 PHE A N 1
ATOM 701 C CA . PHE A 1 91 ? 0.228 -2.003 -19.698 1.00 81.75 91 PHE A CA 1
ATOM 702 C C . PHE A 1 91 ? -0.389 -3.158 -18.906 1.00 81.75 91 PHE A C 1
ATOM 704 O O . PHE A 1 91 ? 0.030 -4.297 -19.119 1.00 81.75 91 PHE A O 1
ATOM 711 N N . ARG A 1 92 ? -1.297 -2.896 -17.959 1.00 84.56 92 ARG A N 1
ATOM 712 C CA . ARG A 1 92 ? -1.725 -3.881 -16.955 1.00 84.56 92 ARG A CA 1
ATOM 713 C C . ARG A 1 92 ? -3.044 -3.510 -16.284 1.00 84.56 92 ARG A C 1
ATOM 715 O O . ARG A 1 92 ? -3.308 -2.337 -16.033 1.00 84.56 92 ARG A O 1
ATOM 722 N N . ASP A 1 93 ? -3.810 -4.528 -15.911 1.00 87.81 93 ASP A N 1
ATOM 723 C CA . ASP A 1 93 ? -4.937 -4.368 -15.000 1.00 87.81 93 ASP A CA 1
ATOM 724 C C . ASP A 1 93 ? -4.420 -4.080 -13.583 1.00 87.81 93 ASP A C 1
ATOM 726 O O . ASP A 1 93 ? -3.380 -4.594 -13.151 1.00 87.81 93 ASP A O 1
ATOM 730 N N . SER A 1 94 ? -5.130 -3.225 -12.851 1.00 91.44 94 SER A N 1
ATOM 731 C CA . SER A 1 94 ? -4.814 -2.905 -11.460 1.00 91.44 94 SER A CA 1
ATOM 732 C C . SER A 1 94 ? -6.059 -2.891 -10.582 1.00 91.44 94 SER A C 1
ATOM 734 O O . SER A 1 94 ? -7.168 -2.597 -11.025 1.00 91.44 94 SER A O 1
ATOM 736 N N . ILE A 1 95 ? -5.857 -3.171 -9.297 1.00 93.19 95 ILE A N 1
ATOM 737 C CA . ILE A 1 95 ? -6.881 -3.071 -8.260 1.00 93.19 95 ILE A CA 1
ATOM 738 C C . ILE A 1 95 ? -6.373 -2.121 -7.176 1.00 93.19 95 ILE A C 1
ATOM 740 O O . ILE A 1 95 ? -5.328 -2.349 -6.568 1.00 93.19 95 ILE A O 1
ATOM 744 N N . GLY A 1 96 ? -7.127 -1.057 -6.930 1.00 95.69 96 GLY A N 1
ATOM 745 C CA . GLY A 1 96 ? -6.954 -0.149 -5.805 1.00 95.69 96 GLY A CA 1
ATOM 746 C C . GLY A 1 96 ? -7.724 -0.622 -4.579 1.00 95.69 96 GLY A C 1
ATOM 747 O O . GLY A 1 96 ? -8.920 -0.897 -4.650 1.00 95.69 96 GLY A O 1
ATOM 748 N N . TYR A 1 97 ? -7.058 -0.678 -3.433 1.00 97.31 97 TYR A N 1
ATOM 749 C CA . TYR A 1 97 ? -7.652 -0.944 -2.128 1.00 97.31 97 TYR A CA 1
ATOM 750 C C . TYR A 1 97 ? -7.633 0.343 -1.311 1.00 97.31 97 TYR A C 1
ATOM 752 O O . TYR A 1 97 ? -6.586 0.753 -0.809 1.00 97.31 97 TYR A O 1
ATOM 760 N N . VAL A 1 98 ? -8.790 0.986 -1.158 1.00 97.31 98 VAL A N 1
ATOM 761 C CA . VAL A 1 98 ? -8.917 2.199 -0.345 1.00 97.31 98 VAL A CA 1
ATOM 762 C C . VAL A 1 98 ? -9.056 1.789 1.118 1.00 97.31 98 VAL A C 1
ATOM 764 O O . VAL A 1 98 ? -10.062 1.201 1.520 1.00 97.31 98 VAL A O 1
ATOM 767 N N . LEU A 1 99 ? -8.045 2.091 1.927 1.00 96.94 99 LEU A N 1
ATOM 768 C CA . LEU A 1 99 ? -7.951 1.723 3.336 1.00 96.94 99 LEU A CA 1
ATOM 769 C C . LEU A 1 99 ? -8.390 2.877 4.230 1.00 96.94 99 LEU A C 1
ATOM 771 O O . LEU A 1 99 ? -7.920 4.001 4.079 1.00 96.94 99 LEU A O 1
ATOM 775 N N . ARG A 1 100 ? -9.252 2.585 5.204 1.00 95.62 100 ARG A N 1
ATOM 776 C CA . ARG A 1 100 ? -9.629 3.501 6.278 1.00 95.62 100 ARG A CA 1
ATOM 777 C C . ARG A 1 100 ? -8.509 3.580 7.310 1.00 95.62 100 ARG A C 1
ATOM 779 O O . ARG A 1 100 ? -8.180 2.584 7.961 1.00 95.62 100 ARG A O 1
ATOM 786 N N . VAL A 1 101 ? -8.004 4.785 7.517 1.00 95.06 101 VAL A N 1
ATOM 787 C CA . VAL A 1 101 ? -6.979 5.111 8.513 1.00 95.06 101 VAL A CA 1
ATOM 788 C C . VAL A 1 101 ? -7.427 6.317 9.334 1.00 95.06 101 VAL A C 1
ATOM 790 O O . VAL A 1 101 ? -8.299 7.069 8.914 1.00 95.06 101 VAL A O 1
ATOM 793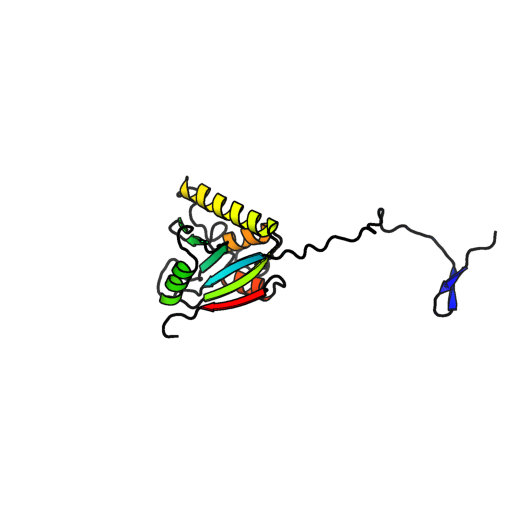 N N . SER A 1 102 ? -6.866 6.509 10.517 1.00 93.69 102 SER A N 1
ATOM 794 C CA . SER A 1 102 ? -6.968 7.784 11.232 1.00 93.69 102 SER A CA 1
ATOM 795 C C . SER A 1 102 ? -6.014 8.823 10.620 1.00 93.69 102 SER A C 1
ATOM 797 O O . SER A 1 102 ? -5.025 8.443 9.981 1.00 93.69 102 SER A O 1
ATOM 799 N N . PRO A 1 103 ? -6.235 10.130 10.851 1.00 94.19 103 PRO A N 1
ATOM 800 C CA . PRO A 1 103 ? -5.302 11.171 10.411 1.00 94.19 103 PRO A CA 1
ATOM 801 C C . PRO A 1 103 ? -3.863 10.960 10.918 1.00 94.19 103 PRO A C 1
ATOM 803 O O . PRO A 1 103 ? -2.894 11.180 10.191 1.00 94.19 103 PRO A O 1
ATOM 806 N N . GLU A 1 104 ? -3.702 10.470 12.151 1.00 94.00 104 GLU A N 1
ATOM 807 C CA . GLU A 1 104 ? -2.387 10.147 12.721 1.00 94.00 104 GLU A CA 1
ATOM 808 C C . GLU A 1 104 ? -1.721 8.956 12.017 1.00 94.00 104 GLU A C 1
ATOM 810 O O . GLU A 1 104 ? -0.525 9.002 11.727 1.00 94.00 104 GLU A O 1
ATOM 815 N N . GLU A 1 105 ? -2.482 7.895 11.724 1.00 95.81 105 GLU A N 1
ATOM 816 C CA . GLU A 1 105 ? -1.998 6.736 10.961 1.00 95.81 105 GLU A CA 1
ATOM 817 C C . GLU A 1 105 ? -1.559 7.168 9.549 1.00 95.81 105 GLU A C 1
ATOM 819 O O . GLU A 1 105 ? -0.452 6.838 9.123 1.00 95.81 105 GLU A O 1
ATOM 824 N N . LYS A 1 106 ? -2.362 7.985 8.856 1.00 96.88 106 LYS A N 1
ATOM 825 C CA . LYS A 1 106 ? -2.018 8.534 7.535 1.00 96.88 106 LYS A CA 1
ATOM 826 C C . LYS A 1 106 ? -0.724 9.343 7.563 1.00 96.88 106 LYS A C 1
ATOM 828 O O . LYS A 1 106 ? 0.149 9.131 6.724 1.00 96.88 106 LYS A O 1
ATOM 833 N N . LYS A 1 107 ? -0.555 10.215 8.561 1.00 96.69 107 LYS A N 1
ATOM 834 C CA . LYS A 1 107 ? 0.675 11.001 8.731 1.00 96.69 107 LYS A CA 1
ATOM 835 C C . LYS A 1 107 ? 1.901 10.115 8.965 1.00 96.69 107 LYS A C 1
ATOM 837 O O . LYS A 1 107 ? 2.974 10.413 8.437 1.00 96.69 107 LYS A O 1
ATOM 842 N N . LYS A 1 108 ? 1.765 9.027 9.737 1.00 97.31 108 LYS A N 1
ATOM 843 C CA . LYS A 1 108 ? 2.848 8.047 9.948 1.00 97.31 108 LYS A CA 1
ATOM 844 C C . LYS A 1 108 ? 3.241 7.360 8.641 1.00 97.31 108 LYS A C 1
ATOM 846 O O . LYS A 1 108 ? 4.429 7.316 8.329 1.00 97.31 108 LYS A O 1
ATOM 851 N N . ILE A 1 109 ? 2.253 6.901 7.870 1.00 97.50 109 ILE A N 1
ATOM 852 C CA . ILE A 1 109 ? 2.454 6.309 6.538 1.00 97.50 109 ILE A CA 1
ATOM 853 C C . ILE A 1 109 ? 3.199 7.292 5.628 1.00 97.50 109 ILE A C 1
ATOM 855 O O . ILE A 1 109 ? 4.245 6.957 5.077 1.00 97.50 109 ILE A O 1
ATOM 859 N N . GLU A 1 110 ? 2.702 8.524 5.507 1.00 97.12 110 GLU A N 1
ATOM 860 C CA . GLU A 1 110 ? 3.291 9.548 4.639 1.00 97.12 110 GLU A CA 1
ATOM 861 C C . GLU A 1 110 ? 4.740 9.876 5.029 1.00 97.12 110 GLU A C 1
ATOM 863 O O . GLU A 1 110 ? 5.624 9.973 4.175 1.00 97.12 110 GLU A O 1
ATOM 868 N N . THR A 1 111 ? 4.995 10.029 6.331 1.00 97.31 111 THR A 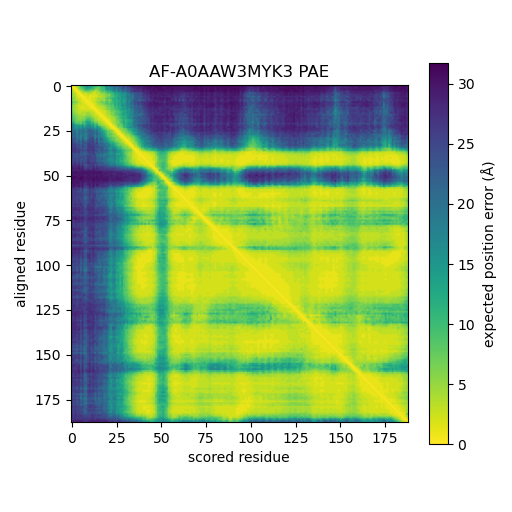N 1
ATOM 869 C CA . THR A 1 111 ? 6.326 10.346 6.863 1.00 97.31 111 THR A CA 1
ATOM 870 C C . THR A 1 111 ? 7.323 9.242 6.536 1.00 97.31 111 THR A C 1
ATOM 872 O O . THR A 1 111 ? 8.426 9.534 6.071 1.00 97.31 111 THR A O 1
ATOM 875 N N . GLU A 1 112 ? 6.941 7.978 6.728 1.00 97.12 112 GLU A N 1
ATOM 876 C CA . GLU A 1 112 ? 7.819 6.853 6.409 1.00 97.12 112 GLU A CA 1
ATOM 877 C C . GLU A 1 112 ? 8.082 6.745 4.903 1.00 97.12 112 GLU A C 1
ATOM 879 O O . GLU A 1 112 ? 9.230 6.569 4.496 1.00 97.12 112 GLU A O 1
ATOM 884 N N . LEU A 1 113 ? 7.057 6.906 4.061 1.00 95.94 113 LEU A N 1
ATOM 885 C CA . LEU A 1 113 ? 7.225 6.878 2.606 1.00 95.94 113 LEU A CA 1
ATOM 886 C C . LEU A 1 113 ? 8.190 7.975 2.137 1.00 95.94 113 LEU A C 1
ATOM 888 O O . LEU A 1 113 ? 9.127 7.700 1.387 1.00 95.94 113 LEU A O 1
ATOM 892 N N . LYS A 1 114 ? 8.036 9.204 2.643 1.00 95.25 114 LYS A N 1
ATOM 893 C CA . LYS A 1 114 ? 8.969 10.309 2.367 1.00 95.25 114 LYS A CA 1
ATOM 894 C C . LYS A 1 114 ? 10.386 10.003 2.855 1.00 95.25 114 LYS A C 1
ATOM 896 O O . LYS A 1 114 ? 11.343 10.287 2.136 1.00 95.25 114 LYS A O 1
ATOM 901 N N . ARG A 1 115 ? 10.539 9.398 4.039 1.00 94.94 115 ARG A N 1
ATOM 902 C CA . ARG A 1 115 ? 11.848 8.975 4.563 1.00 94.94 115 ARG A CA 1
ATOM 903 C C . ARG A 1 115 ? 12.510 7.953 3.637 1.00 94.94 115 ARG A C 1
ATOM 905 O O . ARG A 1 115 ? 13.682 8.116 3.309 1.00 94.94 115 ARG A O 1
ATOM 912 N N . ARG A 1 116 ? 11.774 6.934 3.179 1.00 93.12 116 ARG A N 1
ATOM 913 C CA . ARG A 1 116 ? 12.284 5.900 2.258 1.00 93.12 116 ARG A CA 1
ATOM 914 C C . ARG A 1 116 ? 12.706 6.486 0.912 1.00 93.12 116 ARG A C 1
ATOM 916 O O . ARG A 1 116 ? 13.779 6.141 0.418 1.00 93.12 116 ARG A O 1
ATOM 923 N N . VAL A 1 117 ? 11.928 7.421 0.364 1.00 91.88 117 VAL A N 1
ATOM 924 C CA . VAL A 1 117 ? 12.300 8.183 -0.842 1.00 91.88 117 VAL A CA 1
ATOM 925 C C . VAL A 1 117 ? 13.605 8.951 -0.623 1.00 91.88 117 VAL A C 1
ATOM 927 O O . VAL A 1 117 ? 14.514 8.851 -1.448 1.00 91.88 117 VAL A O 1
ATOM 930 N N . ALA A 1 118 ? 13.723 9.687 0.486 1.00 91.62 118 ALA A N 1
ATOM 931 C CA . ALA A 1 118 ? 14.907 10.489 0.793 1.00 91.62 118 ALA A CA 1
ATOM 932 C C . ALA A 1 118 ? 16.170 9.628 0.953 1.00 91.62 118 ALA A C 1
ATOM 934 O O . ALA A 1 118 ? 17.191 9.924 0.339 1.00 91.62 118 ALA A O 1
ATOM 935 N N . VAL A 1 119 ? 16.085 8.534 1.717 1.00 90.12 119 VAL A N 1
ATOM 936 C CA . VAL A 1 119 ? 17.205 7.604 1.939 1.00 90.12 119 VAL A CA 1
ATOM 937 C C . VAL A 1 119 ? 17.628 6.921 0.636 1.00 90.12 119 VAL A C 1
ATOM 939 O O . VAL A 1 119 ? 18.814 6.889 0.322 1.00 90.12 119 VAL A O 1
ATOM 942 N N . THR A 1 120 ? 16.666 6.453 -0.168 1.00 87.12 120 THR A N 1
ATOM 943 C CA . THR A 1 120 ? 16.957 5.822 -1.470 1.00 87.12 120 THR A CA 1
ATOM 944 C C . THR A 1 120 ? 17.605 6.806 -2.444 1.00 87.12 120 THR A C 1
ATOM 946 O O . THR A 1 120 ? 18.500 6.431 -3.191 1.00 87.12 120 THR A O 1
ATOM 949 N N . SER A 1 121 ? 17.170 8.069 -2.437 1.00 86.31 121 SER A N 1
ATOM 950 C CA . SER A 1 121 ? 17.713 9.103 -3.329 1.00 86.31 121 SER A CA 1
ATOM 951 C C . SER A 1 121 ? 19.108 9.575 -2.913 1.00 86.31 121 SER A C 1
ATOM 953 O O . SER A 1 121 ? 19.865 10.035 -3.762 1.00 86.31 121 SER A O 1
ATOM 955 N N . ALA A 1 122 ? 19.439 9.493 -1.621 1.00 88.31 122 ALA A N 1
ATOM 956 C CA . ALA A 1 122 ? 20.736 9.908 -1.095 1.00 88.31 122 ALA A CA 1
ATOM 957 C C . ALA A 1 122 ? 21.856 8.900 -1.404 1.00 88.31 122 ALA A C 1
ATOM 959 O O . ALA A 1 122 ? 22.986 9.317 -1.644 1.00 88.31 122 ALA A O 1
ATOM 960 N N . ASP A 1 123 ? 21.552 7.597 -1.408 1.00 85.75 123 ASP A N 1
ATOM 961 C CA . ASP A 1 123 ? 22.519 6.535 -1.724 1.00 85.75 123 ASP A CA 1
ATOM 962 C C . ASP A 1 123 ? 21.831 5.365 -2.469 1.00 85.75 123 ASP A C 1
ATOM 964 O O . ASP A 1 123 ? 21.462 4.353 -1.859 1.00 85.75 123 ASP A O 1
ATOM 968 N N . PRO A 1 124 ? 21.603 5.502 -3.793 1.00 83.00 124 PRO A N 1
ATOM 969 C CA . PRO A 1 124 ? 20.886 4.500 -4.584 1.00 83.00 124 PRO A CA 1
ATOM 970 C C . PRO A 1 124 ? 21.596 3.146 -4.673 1.00 83.00 124 PRO A C 1
ATOM 972 O O . PRO A 1 124 ? 20.924 2.127 -4.824 1.00 83.00 124 PRO A O 1
ATOM 975 N N . GLU A 1 125 ? 22.930 3.123 -4.578 1.00 83.00 125 GLU A N 1
ATOM 976 C CA . GLU A 1 125 ? 23.716 1.886 -4.645 1.00 83.00 125 GLU A CA 1
ATOM 977 C C . GLU A 1 125 ? 23.527 1.046 -3.378 1.00 83.00 125 GLU A C 1
ATOM 979 O O . GLU A 1 125 ? 23.290 -0.159 -3.471 1.00 83.00 125 GLU A O 1
ATOM 984 N N . LYS A 1 126 ? 23.552 1.671 -2.191 1.00 81.56 126 LYS A N 1
ATOM 985 C CA . LYS A 1 126 ? 23.337 0.953 -0.921 1.00 81.56 126 LYS A CA 1
ATOM 986 C C . LYS A 1 126 ? 21.877 0.649 -0.629 1.00 81.56 126 LYS A C 1
ATOM 988 O O . LYS A 1 126 ? 21.579 -0.340 0.035 1.00 81.56 126 LYS A O 1
ATOM 993 N N . HIS A 1 127 ? 20.966 1.489 -1.107 1.00 80.81 127 HIS A N 1
ATOM 994 C CA . HIS A 1 127 ? 19.527 1.316 -0.913 1.00 80.81 127 HIS A CA 1
ATOM 995 C C . HIS A 1 127 ? 18.831 0.801 -2.172 1.00 80.81 127 HIS A C 1
ATOM 997 O O . HIS A 1 127 ? 17.642 1.058 -2.381 1.00 80.81 127 HIS A O 1
ATOM 1003 N N . GLY A 1 128 ? 19.575 0.056 -2.995 1.00 78.00 128 GLY A N 1
ATOM 1004 C CA . GLY A 1 128 ? 19.119 -0.582 -4.221 1.00 78.00 128 GLY A CA 1
ATOM 1005 C C . GLY A 1 128 ? 17.928 -1.520 -4.018 1.00 78.00 128 GLY A C 1
ATOM 1006 O O . GLY A 1 128 ? 17.547 -1.873 -2.900 1.00 78.00 128 GLY A O 1
ATOM 1007 N N . TYR A 1 129 ? 17.273 -1.865 -5.122 1.00 79.62 129 TYR A N 1
ATOM 1008 C CA . TYR A 1 129 ? 16.108 -2.740 -5.100 1.00 79.62 129 TYR A CA 1
ATOM 1009 C C . TYR A 1 129 ? 16.523 -4.158 -4.693 1.00 79.62 129 TYR A C 1
ATOM 1011 O O . TYR A 1 129 ? 17.514 -4.685 -5.195 1.00 79.62 129 TYR A O 1
ATOM 1019 N N . SER A 1 130 ? 15.737 -4.791 -3.825 1.00 77.12 130 SER A N 1
ATOM 1020 C CA . SER A 1 130 ? 15.948 -6.174 -3.390 1.00 77.12 130 SER A CA 1
ATOM 1021 C C . SER A 1 130 ? 14.609 -6.895 -3.333 1.00 77.12 130 SER A C 1
ATOM 1023 O O . SER A 1 130 ? 13.649 -6.376 -2.772 1.00 77.12 130 SER A O 1
ATOM 1025 N N . LEU A 1 131 ? 14.531 -8.096 -3.907 1.00 75.75 131 LEU A N 1
ATOM 1026 C CA . LEU A 1 131 ? 13.300 -8.895 -3.897 1.00 75.75 131 LEU A CA 1
ATOM 1027 C C . LEU A 1 131 ? 12.928 -9.404 -2.495 1.00 75.75 131 LEU A C 1
ATOM 1029 O O . LEU A 1 131 ? 11.755 -9.670 -2.249 1.00 75.75 131 LEU A O 1
ATOM 1033 N N . LEU A 1 132 ? 13.908 -9.531 -1.595 1.00 76.44 132 LEU A N 1
ATOM 1034 C CA . LEU A 1 132 ? 13.714 -10.091 -0.256 1.00 76.44 132 LEU A CA 1
ATOM 1035 C C . LEU A 1 132 ? 13.173 -9.053 0.731 1.00 76.44 132 LEU A C 1
ATOM 1037 O O . LEU A 1 132 ? 12.229 -9.332 1.460 1.00 76.44 132 LEU A O 1
ATOM 1041 N N . ASP A 1 133 ? 13.757 -7.856 0.748 1.00 77.25 133 ASP A N 1
ATOM 1042 C CA . ASP A 1 133 ? 13.528 -6.869 1.807 1.00 77.25 133 ASP A CA 1
ATOM 1043 C C . ASP A 1 133 ? 13.252 -5.443 1.298 1.00 77.25 133 ASP A C 1
ATOM 1045 O O . ASP A 1 133 ? 12.610 -4.666 2.002 1.00 77.25 133 ASP A O 1
ATOM 1049 N N . ASN A 1 134 ? 13.606 -5.093 0.054 1.00 81.75 134 ASN A N 1
ATOM 1050 C CA . ASN A 1 134 ? 13.422 -3.740 -0.494 1.00 81.75 134 ASN A CA 1
ATOM 1051 C C . ASN A 1 134 ? 12.728 -3.717 -1.872 1.00 81.75 134 ASN A C 1
ATOM 1053 O O . ASN A 1 134 ? 13.211 -3.088 -2.822 1.00 81.75 134 ASN A O 1
ATOM 1057 N N . SER A 1 135 ? 11.588 -4.406 -1.978 1.00 86.62 135 SER A N 1
ATOM 1058 C CA . SER A 1 135 ? 10.740 -4.490 -3.174 1.00 86.62 135 SER A CA 1
ATOM 1059 C C . SER A 1 135 ? 9.523 -3.565 -3.061 1.00 86.62 135 SER A C 1
ATOM 1061 O O . SER A 1 135 ? 9.279 -2.987 -2.003 1.00 86.62 135 SER A O 1
ATOM 1063 N N . CYS A 1 136 ? 8.718 -3.417 -4.123 1.00 89.00 136 CYS A N 1
ATOM 1064 C CA . CYS A 1 136 ? 7.436 -2.697 -4.033 1.00 89.00 136 CYS A CA 1
ATOM 1065 C C . CYS A 1 136 ? 6.511 -3.272 -2.957 1.00 89.00 136 CYS A C 1
ATOM 1067 O O . CYS A 1 136 ? 5.922 -2.520 -2.183 1.00 89.00 136 CYS A O 1
ATOM 1069 N N . SER A 1 137 ? 6.418 -4.597 -2.883 1.00 89.62 137 SER A N 1
ATOM 1070 C CA . SER A 1 137 ? 5.481 -5.278 -1.997 1.00 89.62 137 SER A CA 1
ATOM 1071 C C . SER A 1 137 ? 5.980 -5.326 -0.556 1.00 89.62 137 SER A C 1
ATOM 1073 O O . SER A 1 137 ? 5.191 -5.047 0.343 1.00 89.62 137 SER A O 1
ATOM 1075 N N . SER A 1 138 ? 7.276 -5.583 -0.319 1.00 89.50 138 SER A N 1
ATOM 1076 C CA . SER A 1 138 ? 7.838 -5.530 1.042 1.00 89.50 138 SER A CA 1
ATOM 1077 C C . SER A 1 138 ? 7.739 -4.115 1.612 1.00 89.50 138 SER A C 1
ATOM 1079 O O . SER A 1 138 ? 7.306 -3.929 2.745 1.00 89.50 138 SER A O 1
ATOM 1081 N N . ASN A 1 139 ? 8.014 -3.095 0.788 1.00 92.00 139 ASN A N 1
ATOM 1082 C CA . ASN A 1 139 ? 7.867 -1.704 1.198 1.00 92.00 139 ASN A CA 1
ATOM 1083 C C . ASN A 1 139 ? 6.430 -1.360 1.579 1.00 92.00 139 ASN A C 1
ATOM 1085 O O . ASN A 1 139 ? 6.205 -0.737 2.616 1.00 92.00 139 ASN A O 1
ATOM 1089 N N . ALA A 1 140 ? 5.464 -1.759 0.750 1.00 93.06 140 ALA A N 1
ATOM 1090 C CA . ALA A 1 140 ? 4.063 -1.518 1.046 1.00 93.06 140 ALA A CA 1
ATOM 1091 C C . ALA A 1 140 ? 3.635 -2.235 2.334 1.00 93.06 140 ALA A C 1
ATOM 1093 O O . ALA A 1 140 ? 3.015 -1.621 3.202 1.00 93.06 140 ALA A O 1
ATOM 1094 N N . ALA A 1 141 ? 4.016 -3.505 2.490 1.00 93.31 141 ALA A N 1
ATOM 1095 C CA . ALA A 1 141 ? 3.703 -4.292 3.674 1.00 93.31 141 ALA A CA 1
ATOM 1096 C C . ALA A 1 141 ? 4.269 -3.675 4.958 1.00 93.31 141 ALA A C 1
ATOM 1098 O O . ALA A 1 141 ? 3.526 -3.505 5.923 1.00 93.31 141 ALA A O 1
ATOM 1099 N N . ASP A 1 142 ? 5.545 -3.287 4.964 1.00 93.19 142 ASP A N 1
ATOM 1100 C CA . ASP A 1 142 ? 6.182 -2.672 6.128 1.00 93.19 142 ASP A CA 1
ATOM 1101 C C . ASP A 1 142 ? 5.490 -1.372 6.539 1.00 93.19 142 ASP A C 1
ATOM 1103 O O . ASP A 1 142 ? 5.197 -1.158 7.716 1.00 93.19 142 ASP A O 1
ATOM 1107 N N . VAL A 1 143 ? 5.228 -0.494 5.564 1.00 95.81 143 VAL A N 1
ATOM 1108 C CA . VAL A 1 143 ? 4.615 0.818 5.801 1.00 95.81 143 VAL A CA 1
ATOM 1109 C C . VAL A 1 143 ? 3.202 0.663 6.362 1.00 95.81 143 VAL A C 1
ATOM 1111 O O . VAL A 1 143 ? 2.824 1.386 7.283 1.00 95.81 143 VAL A O 1
ATOM 1114 N N . LEU A 1 144 ? 2.428 -0.297 5.853 1.00 96.12 144 LEU A N 1
ATOM 1115 C CA . LEU A 1 144 ? 1.097 -0.612 6.374 1.00 96.12 144 LEU A CA 1
ATOM 1116 C C . LEU A 1 144 ? 1.168 -1.243 7.772 1.00 96.12 144 LEU A C 1
ATOM 1118 O O . LEU A 1 144 ? 0.357 -0.922 8.646 1.00 96.12 144 LEU A O 1
ATOM 1122 N N . ASN A 1 145 ? 2.178 -2.071 8.033 1.00 94.56 145 ASN A N 1
ATOM 1123 C CA . ASN A 1 145 ? 2.370 -2.697 9.335 1.00 94.56 145 ASN A CA 1
ATOM 1124 C C . ASN A 1 145 ? 2.709 -1.678 10.442 1.00 94.56 145 ASN A C 1
ATOM 1126 O O . ASN A 1 145 ? 2.309 -1.879 11.588 1.00 94.56 145 ASN A O 1
ATOM 1130 N N . LEU A 1 146 ? 3.342 -0.538 10.116 1.00 94.62 146 LEU A N 1
ATOM 1131 C CA . LEU A 1 146 ? 3.586 0.558 11.077 1.00 94.62 146 LEU A CA 1
ATOM 1132 C C . LEU A 1 146 ? 2.311 1.086 11.747 1.00 94.62 146 LEU A C 1
ATOM 1134 O O . LEU A 1 146 ? 2.366 1.646 12.844 1.00 94.62 146 LEU A O 1
ATOM 1138 N N . VAL A 1 147 ? 1.167 0.932 11.082 1.00 94.62 147 VAL A N 1
ATOM 1139 C CA . VAL A 1 147 ? -0.149 1.341 11.587 1.00 94.62 147 VAL A CA 1
ATOM 1140 C C . VAL A 1 147 ? -1.043 0.142 11.919 1.00 94.62 147 VAL A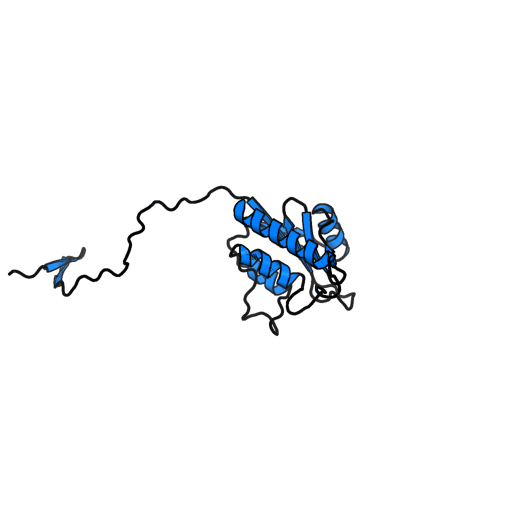 C 1
ATOM 1142 O O . VAL A 1 147 ? -2.254 0.283 12.073 1.00 94.62 147 VAL A O 1
ATOM 1145 N N . GLY A 1 148 ? -0.456 -1.052 12.037 1.00 92.75 148 GLY A N 1
ATOM 1146 C CA . GLY A 1 148 ? -1.164 -2.281 12.390 1.00 92.75 148 GLY A CA 1
ATOM 1147 C C . GLY A 1 148 ? -2.066 -2.828 11.281 1.00 92.75 148 GLY A C 1
ATOM 1148 O O . GLY A 1 148 ? -2.994 -3.585 11.571 1.00 92.75 148 GLY A O 1
ATOM 1149 N N . ILE A 1 149 ? -1.835 -2.447 10.020 1.00 93.94 149 ILE A N 1
ATOM 1150 C CA . ILE A 1 149 ? -2.524 -3.038 8.872 1.00 93.94 149 ILE A CA 1
ATOM 1151 C C . ILE A 1 149 ? -1.679 -4.203 8.362 1.00 93.94 149 ILE A C 1
ATOM 1153 O O . ILE A 1 149 ? -0.640 -4.013 7.735 1.00 93.94 149 ILE A O 1
ATOM 1157 N N . VAL A 1 150 ? -2.151 -5.421 8.624 1.00 91.94 150 VAL A N 1
ATOM 1158 C CA . VAL A 1 150 ? -1.525 -6.649 8.126 1.00 91.94 150 VAL A CA 1
ATOM 1159 C C . VAL A 1 150 ? -1.853 -6.797 6.642 1.00 91.94 150 VAL A C 1
ATOM 1161 O O . VAL A 1 150 ? -3.000 -7.058 6.279 1.00 91.94 150 VAL A O 1
ATOM 1164 N N . ALA A 1 151 ? -0.850 -6.581 5.792 1.00 90.12 151 ALA A N 1
ATOM 1165 C CA . ALA A 1 151 ? -1.001 -6.609 4.338 1.00 90.12 151 ALA A CA 1
ATOM 1166 C C . ALA A 1 151 ? -0.667 -7.968 3.706 1.00 90.12 151 ALA A C 1
ATOM 1168 O O . ALA A 1 151 ? -1.018 -8.174 2.556 1.00 90.12 151 ALA A O 1
ATOM 1169 N N . TYR A 1 152 ? -0.019 -8.884 4.431 1.00 88.50 152 TYR A N 1
ATOM 1170 C CA . TYR A 1 152 ? 0.258 -10.251 3.981 1.00 88.50 152 TYR A CA 1
ATOM 1171 C C . TYR A 1 152 ? 0.410 -11.208 5.173 1.00 88.50 152 TYR 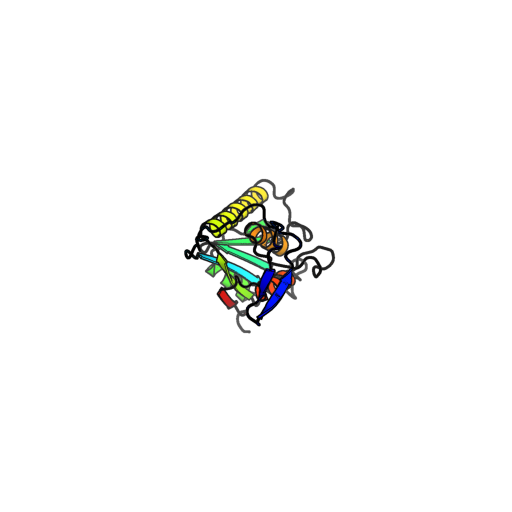A C 1
ATOM 1173 O O . TYR A 1 152 ? 0.582 -10.758 6.308 1.00 88.50 152 TYR A O 1
ATOM 1181 N N . ASP A 1 153 ? 0.368 -12.518 4.918 1.00 83.06 153 ASP A N 1
ATOM 1182 C CA . ASP A 1 153 ? 0.659 -13.557 5.913 1.00 83.06 153 ASP A CA 1
ATOM 1183 C C . ASP A 1 153 ? 2.028 -14.204 5.620 1.00 83.06 153 ASP A C 1
ATOM 1185 O O . ASP A 1 153 ? 2.190 -14.840 4.576 1.00 83.06 153 ASP A O 1
ATOM 1189 N N . PRO A 1 154 ? 3.018 -14.102 6.527 1.00 79.25 154 PRO A N 1
ATOM 1190 C CA . PRO A 1 154 ? 4.361 -14.634 6.297 1.00 79.25 154 PRO A CA 1
ATOM 1191 C C . PRO A 1 154 ? 4.425 -16.166 6.222 1.00 79.25 154 PRO A C 1
ATOM 1193 O O . PRO A 1 154 ? 5.454 -16.713 5.841 1.00 79.25 154 PRO A O 1
ATOM 1196 N N . ARG A 1 155 ? 3.356 -16.888 6.586 1.00 80.75 155 ARG A N 1
ATOM 1197 C CA . ARG A 1 155 ? 3.294 -18.352 6.415 1.00 80.75 155 ARG A CA 1
ATOM 1198 C C . ARG A 1 155 ? 3.007 -18.760 4.965 1.00 80.75 155 ARG A C 1
ATOM 1200 O O .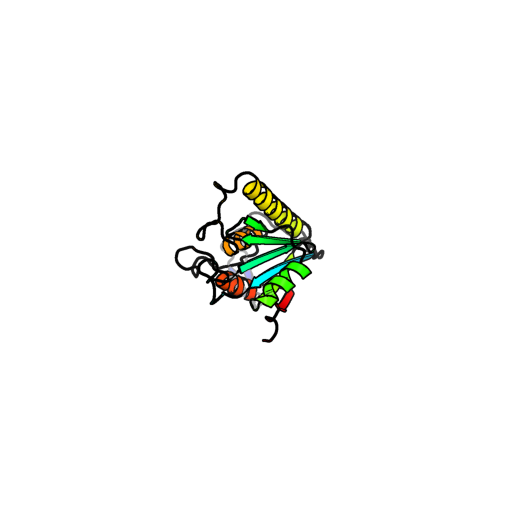 ARG A 1 155 ? 3.116 -19.937 4.642 1.00 80.75 155 ARG A O 1
ATOM 1207 N N . TRP A 1 156 ? 2.601 -17.803 4.131 1.00 71.31 156 TRP A N 1
ATOM 1208 C CA . TRP A 1 156 ? 2.114 -18.011 2.766 1.00 71.31 156 TRP A CA 1
ATOM 1209 C C . TRP A 1 156 ? 3.067 -17.379 1.743 1.00 71.31 156 TRP A C 1
ATOM 1211 O O . TRP A 1 156 ? 2.986 -17.700 0.562 1.00 71.31 156 TRP A O 1
ATOM 1221 N N . SER A 1 157 ? 4.020 -16.555 2.198 1.00 71.81 157 SER A N 1
ATOM 1222 C CA . SER A 1 157 ? 5.057 -15.965 1.358 1.00 71.81 157 SER A CA 1
ATOM 1223 C C . SER A 1 157 ? 6.117 -16.995 0.960 1.00 71.81 157 SER A C 1
ATOM 1225 O O . SER A 1 157 ? 6.795 -17.611 1.790 1.00 71.81 157 SER A O 1
ATOM 1227 N N . ALA A 1 158 ? 6.303 -17.171 -0.347 1.00 68.44 158 ALA A N 1
ATOM 1228 C CA . ALA A 1 158 ? 7.308 -18.080 -0.881 1.00 68.44 158 ALA A CA 1
ATOM 1229 C C . ALA A 1 158 ? 8.725 -17.564 -0.574 1.00 68.44 158 ALA A C 1
ATOM 1231 O O . ALA A 1 158 ? 9.087 -16.445 -0.937 1.00 68.44 158 ALA A O 1
ATOM 1232 N N . PHE A 1 159 ? 9.550 -18.395 0.074 1.00 71.75 159 PHE A N 1
ATOM 1233 C CA . PHE A 1 159 ? 10.958 -18.095 0.381 1.00 71.75 159 PHE A CA 1
ATOM 1234 C C . PHE A 1 159 ? 11.181 -16.774 1.148 1.00 71.75 159 PHE A C 1
ATOM 1236 O O . PHE A 1 159 ? 12.230 -16.147 1.010 1.00 71.75 159 PHE A O 1
ATOM 1243 N N . GLY A 1 160 ? 10.198 -16.336 1.944 1.00 71.31 160 GLY A N 1
ATOM 1244 C CA . GLY A 1 160 ? 10.272 -15.076 2.690 1.00 71.31 160 GLY A CA 1
ATOM 1245 C C . GLY A 1 160 ? 10.132 -13.814 1.830 1.00 71.31 160 GLY A C 1
ATOM 1246 O O . GLY A 1 160 ? 10.303 -12.717 2.350 1.00 71.31 160 GLY A O 1
ATOM 1247 N N . MET A 1 161 ? 9.808 -13.945 0.539 1.00 81.38 161 MET A N 1
ATOM 1248 C CA . MET A 1 161 ? 9.542 -12.818 -0.354 1.00 81.38 161 MET A CA 1
ATOM 1249 C C . MET A 1 161 ? 8.072 -12.415 -0.285 1.00 81.38 161 MET A C 1
ATOM 1251 O O . MET A 1 161 ? 7.192 -13.264 -0.385 1.00 81.38 161 MET A O 1
ATOM 1255 N N . VAL A 1 162 ? 7.803 -11.115 -0.188 1.00 85.75 162 VAL A N 1
ATOM 1256 C CA . VAL A 1 162 ? 6.437 -10.588 -0.295 1.00 85.75 162 VAL A CA 1
ATOM 1257 C C . VAL A 1 162 ? 6.141 -10.301 -1.763 1.00 85.75 162 VAL A C 1
ATOM 1259 O O . VAL A 1 162 ? 6.790 -9.448 -2.372 1.00 85.75 162 VAL A O 1
ATOM 1262 N N . SER A 1 163 ? 5.168 -10.999 -2.341 1.00 87.25 163 SER A N 1
ATOM 1263 C CA . SER A 1 163 ? 4.706 -10.779 -3.712 1.00 87.25 163 SER A CA 1
ATOM 1264 C C . SER A 1 163 ? 3.534 -9.784 -3.763 1.00 87.25 163 SER A C 1
ATOM 1266 O O . SER A 1 163 ? 2.885 -9.520 -2.751 1.00 87.25 163 SER A O 1
ATOM 1268 N N . PRO A 1 164 ? 3.233 -9.174 -4.923 1.00 88.75 164 PRO A N 1
ATOM 1269 C CA . PRO A 1 164 ? 1.998 -8.405 -5.101 1.00 88.75 164 PRO A CA 1
ATOM 1270 C C . PRO A 1 164 ? 0.719 -9.219 -4.841 1.00 88.75 164 PRO A C 1
ATOM 1272 O O . PRO A 1 164 ? -0.244 -8.672 -4.305 1.00 88.75 164 PRO A O 1
ATOM 1275 N N . GLU A 1 165 ? 0.715 -10.518 -5.153 1.00 86.75 165 GLU A N 1
ATOM 1276 C CA . GLU A 1 165 ? -0.414 -11.414 -4.871 1.00 86.75 165 GLU A CA 1
ATOM 1277 C C . GLU A 1 165 ? -0.661 -11.557 -3.363 1.00 86.75 165 GLU A C 1
ATOM 1279 O O . GLU A 1 165 ? -1.803 -11.457 -2.912 1.00 86.75 165 GLU A O 1
ATOM 1284 N N . ASP A 1 166 ? 0.405 -11.657 -2.564 1.00 88.19 166 ASP A N 1
ATOM 1285 C CA . ASP A 1 166 ? 0.298 -11.692 -1.102 1.00 88.19 166 ASP A CA 1
ATOM 1286 C C . ASP A 1 166 ? -0.398 -10.437 -0.549 1.00 88.19 166 ASP A C 1
ATOM 1288 O O . ASP A 1 166 ? -1.231 -10.530 0.356 1.00 88.19 166 ASP A O 1
ATOM 1292 N N . ILE A 1 167 ? -0.108 -9.266 -1.137 1.00 92.00 167 ILE A N 1
ATOM 1293 C CA . ILE A 1 167 ? -0.765 -7.997 -0.790 1.00 92.00 167 ILE A CA 1
ATOM 1294 C C . ILE A 1 167 ? -2.253 -8.030 -1.154 1.00 92.00 167 ILE A C 1
ATOM 1296 O O . ILE A 1 167 ? -3.096 -7.614 -0.359 1.00 92.00 167 ILE A O 1
ATOM 1300 N N . VAL A 1 168 ? -2.602 -8.541 -2.338 1.00 90.75 168 VAL A N 1
ATOM 1301 C CA . VAL A 1 168 ? -4.001 -8.685 -2.778 1.00 90.75 168 VAL A CA 1
ATOM 1302 C C . VAL A 1 168 ? -4.792 -9.571 -1.823 1.00 90.75 168 VAL A C 1
ATOM 1304 O O . VAL A 1 168 ? -5.902 -9.198 -1.427 1.00 90.75 168 VAL A O 1
ATOM 1307 N N . VAL A 1 169 ? -4.231 -10.718 -1.436 1.00 88.75 169 VAL A N 1
ATOM 1308 C CA . VAL A 1 169 ? -4.862 -11.651 -0.497 1.00 88.75 169 VAL A CA 1
ATOM 1309 C C . VAL A 1 169 ? -5.033 -10.984 0.865 1.00 88.75 169 VAL A C 1
ATOM 1311 O O . VAL A 1 169 ? -6.156 -10.900 1.369 1.00 88.75 169 VAL A O 1
ATOM 1314 N N . GLY A 1 170 ? -3.959 -10.434 1.440 1.00 90.75 170 GLY A N 1
ATOM 1315 C CA . GLY A 1 170 ? -4.010 -9.813 2.764 1.00 90.75 170 GLY A CA 1
ATOM 1316 C C . GLY A 1 170 ? -4.985 -8.636 2.833 1.00 90.75 170 GLY A C 1
ATOM 1317 O O . GLY A 1 170 ? -5.825 -8.570 3.735 1.00 90.75 170 GLY A O 1
ATOM 1318 N N . LEU A 1 171 ? -4.961 -7.741 1.840 1.00 93.38 171 LEU A N 1
ATOM 1319 C CA . LEU A 1 171 ? -5.894 -6.615 1.785 1.00 93.38 171 LEU A CA 1
ATOM 1320 C C . LEU A 1 171 ? -7.332 -7.062 1.518 1.00 93.38 171 LEU A C 1
ATOM 1322 O O . LEU A 1 171 ? -8.249 -6.509 2.120 1.00 93.38 171 LEU A O 1
ATOM 1326 N N . SER A 1 172 ? -7.562 -8.095 0.704 1.00 89.81 172 SER A N 1
ATOM 1327 C CA . SER A 1 172 ? -8.913 -8.624 0.464 1.00 89.81 172 SER A CA 1
ATOM 1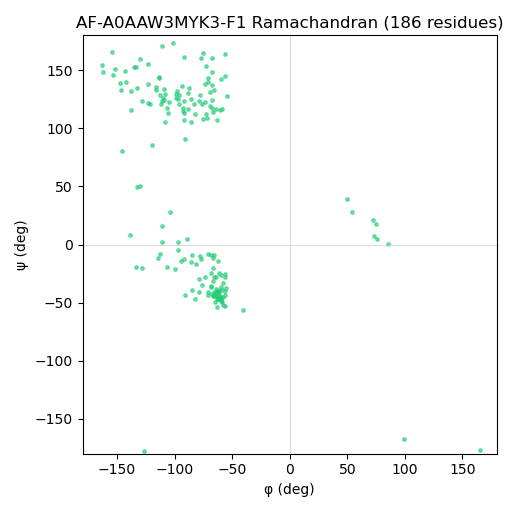328 C C . SER A 1 172 ? -9.601 -9.152 1.724 1.00 89.81 172 SER A C 1
ATOM 1330 O O . SER A 1 172 ? -10.831 -9.143 1.777 1.00 89.81 172 SER A O 1
ATOM 1332 N N . HIS A 1 173 ? -8.836 -9.552 2.741 1.00 90.38 173 HIS A N 1
ATOM 1333 C CA . HIS A 1 173 ? -9.353 -9.976 4.044 1.00 90.38 173 HIS A CA 1
ATOM 1334 C C . HIS A 1 173 ? -9.338 -8.867 5.112 1.00 90.38 173 HIS A C 1
ATOM 1336 O O . HIS A 1 173 ? -9.845 -9.062 6.221 1.00 90.38 173 HIS A O 1
ATOM 1342 N N . SER A 1 174 ? -8.792 -7.689 4.804 1.00 91.50 174 SER A N 1
ATOM 1343 C CA . SER A 1 174 ? -8.663 -6.599 5.766 1.00 91.50 174 SER A CA 1
ATOM 1344 C C . SER A 1 174 ? -9.979 -5.849 5.969 1.00 91.50 174 SER A C 1
ATOM 1346 O O . SER A 1 174 ? -10.520 -5.223 5.059 1.00 91.50 174 SER A O 1
ATOM 1348 N N . LYS A 1 175 ? -10.444 -5.788 7.223 1.00 92.44 175 LYS A N 1
ATOM 1349 C CA . LYS A 1 175 ? -11.604 -4.966 7.631 1.00 92.44 175 LYS A CA 1
ATOM 1350 C C . LYS A 1 175 ? -11.361 -3.457 7.502 1.00 92.44 175 LYS A C 1
ATOM 1352 O O . LYS A 1 175 ? -12.282 -2.670 7.703 1.00 92.44 175 LYS A O 1
ATOM 1357 N N . ARG A 1 176 ? -10.118 -3.045 7.225 1.00 93.06 176 ARG A N 1
ATOM 1358 C CA . ARG A 1 176 ? -9.758 -1.645 6.977 1.00 93.06 176 ARG A CA 1
ATOM 1359 C C . ARG A 1 176 ? -10.076 -1.226 5.540 1.00 93.06 176 ARG A C 1
ATOM 1361 O O . ARG A 1 176 ? -10.157 -0.027 5.302 1.00 93.06 176 ARG A O 1
ATOM 1368 N N . VAL A 1 177 ? -10.289 -2.153 4.600 1.00 96.00 177 VAL A N 1
ATOM 1369 C CA . VAL A 1 177 ? -10.701 -1.805 3.230 1.00 96.00 177 VAL A CA 1
ATOM 1370 C C . VAL A 1 177 ? -12.111 -1.220 3.251 1.00 96.00 177 VAL A C 1
ATOM 1372 O O . VAL A 1 177 ? -13.072 -1.881 3.636 1.00 96.00 177 VAL A O 1
ATOM 1375 N N . LYS A 1 178 ? -12.225 0.040 2.829 1.00 94.25 178 LYS A N 1
ATOM 1376 C CA . LYS A 1 178 ? -13.488 0.758 2.638 1.00 94.25 178 LYS A CA 1
ATOM 1377 C C . LYS A 1 178 ? -14.084 0.475 1.259 1.00 94.25 178 LYS A C 1
ATOM 1379 O O . LYS A 1 178 ? -15.299 0.377 1.134 1.00 94.25 178 LYS A O 1
ATOM 1384 N N . GLU A 1 179 ? -13.237 0.401 0.237 1.00 95.50 179 GLU A N 1
ATOM 1385 C CA . GLU A 1 179 ? -13.634 0.336 -1.171 1.00 95.50 179 GLU A CA 1
ATOM 1386 C C . GLU A 1 179 ? -12.547 -0.380 -1.983 1.00 95.50 179 GLU A C 1
ATOM 1388 O O . GLU A 1 179 ? -11.357 -0.240 -1.685 1.00 95.50 179 GLU A O 1
ATOM 1393 N N . LYS A 1 180 ? -12.961 -1.130 -3.011 1.00 95.69 180 LYS A N 1
ATOM 1394 C CA . LYS A 1 180 ? -12.075 -1.638 -4.063 1.00 95.69 180 LYS A CA 1
ATOM 1395 C C . LYS A 1 180 ? -12.362 -0.885 -5.361 1.00 95.69 180 LYS A C 1
ATOM 1397 O O . LYS A 1 180 ? -13.526 -0.748 -5.729 1.00 95.69 180 LYS A O 1
ATOM 1402 N N . ARG A 1 181 ? -11.315 -0.435 -6.047 1.00 95.25 181 ARG A N 1
ATOM 1403 C CA . ARG A 1 181 ? -11.378 0.242 -7.347 1.00 95.25 181 ARG A CA 1
ATOM 1404 C C . ARG A 1 181 ? -10.681 -0.607 -8.389 1.00 95.25 181 ARG A C 1
ATOM 1406 O O . ARG A 1 181 ? -9.608 -1.133 -8.121 1.00 95.25 181 ARG A O 1
ATOM 1413 N N . PHE A 1 182 ? -11.289 -0.749 -9.555 1.00 92.94 182 PHE A N 1
ATOM 1414 C CA . PHE A 1 182 ? -10.729 -1.531 -10.649 1.00 92.94 182 PHE A CA 1
ATOM 1415 C C . PHE A 1 182 ? -10.268 -0.579 -11.746 1.00 92.94 182 PHE A C 1
ATOM 1417 O O . PHE A 1 182 ? -11.034 0.286 -12.165 1.00 92.94 182 PHE A O 1
ATOM 1424 N N . TYR A 1 183 ? -9.026 -0.760 -12.179 1.00 91.62 183 TYR A N 1
ATOM 1425 C CA . TYR A 1 183 ? -8.371 0.012 -13.229 1.00 91.62 183 TYR A CA 1
ATOM 1426 C C . TYR A 1 183 ? -7.988 -0.968 -14.342 1.00 91.62 183 TYR A C 1
ATOM 1428 O O . TYR A 1 183 ? -6.908 -1.567 -14.278 1.00 91.62 183 TYR A O 1
ATOM 1436 N N . PRO A 1 184 ? -8.908 -1.264 -15.275 1.00 88.56 184 PRO A N 1
ATOM 1437 C CA . PRO A 1 184 ? -8.632 -2.203 -16.349 1.00 88.56 184 PRO A CA 1
ATOM 1438 C C . PRO A 1 184 ? -7.582 -1.625 -17.298 1.00 88.56 184 PRO A C 1
ATOM 1440 O O . PRO A 1 184 ? -7.523 -0.417 -17.520 1.00 88.56 184 PRO A O 1
ATOM 1443 N N . LYS A 1 185 ? -6.771 -2.499 -17.889 1.00 89.38 185 LYS A N 1
ATOM 1444 C CA . LYS A 1 185 ? -5.876 -2.115 -18.973 1.00 89.38 185 LYS A CA 1
ATOM 1445 C C . LYS A 1 185 ? -6.706 -1.571 -20.136 1.00 89.38 185 LYS A C 1
ATOM 1447 O O . LYS A 1 185 ? -7.762 -2.111 -20.466 1.00 89.38 185 LYS A O 1
ATOM 1452 N N . ASP A 1 186 ? -6.194 -0.550 -20.810 1.00 85.75 186 ASP A N 1
ATOM 1453 C CA . ASP A 1 186 ? -6.834 -0.004 -21.999 1.00 85.75 186 ASP A CA 1
ATOM 1454 C C . ASP A 1 186 ? -7.080 -1.120 -23.034 1.00 85.75 186 ASP A C 1
ATOM 1456 O O . ASP A 1 18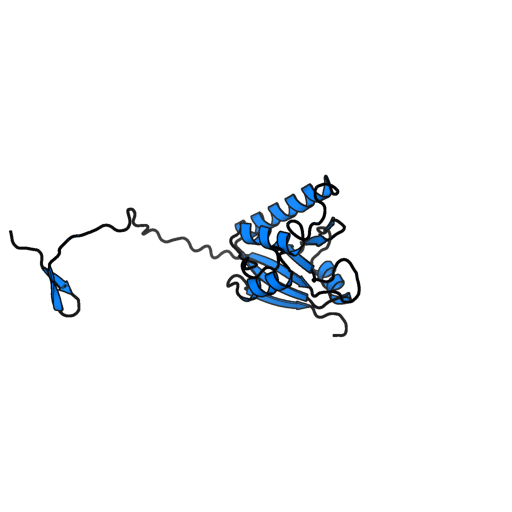6 ? -6.181 -1.900 -23.391 1.00 85.75 186 ASP A O 1
ATOM 1460 N N . GLY A 1 187 ? -8.333 -1.205 -23.491 1.00 73.81 187 GLY A N 1
ATOM 1461 C CA . GLY A 1 187 ? -8.796 -2.192 -24.469 1.00 73.81 187 GLY A CA 1
ATOM 1462 C C . GLY A 1 187 ? -8.989 -3.621 -23.944 1.00 73.81 187 GLY A C 1
ATOM 1463 O O . GLY A 1 187 ? -8.987 -4.536 -24.768 1.00 73.81 187 GLY A O 1
ATOM 1464 N N . SER A 1 188 ? -9.090 -3.819 -22.623 1.00 61.34 188 SER A N 1
ATOM 1465 C CA . SER A 1 188 ? -9.520 -5.079 -21.985 1.00 61.34 188 SER A CA 1
ATOM 1466 C C . SER A 1 188 ? -11.033 -5.300 -22.027 1.00 61.34 188 SER A C 1
ATOM 1468 O O . SER A 1 188 ? -11.788 -4.300 -22.056 1.00 61.34 188 SER A O 1
#

pLDDT: mean 84.08, std 12.94, range [35.59, 97.69]

Mean predicted aligned error: 10.82 Å

Foldseek 3Di:
DDFDWDADPVGDTDGCPDDDDPDPDDPPDDDDDPPAKDKKKKKWWQAAPPDDQGRQTFIWIGAPQFIWFDDQVATGGPDGNVRVLLVRLQGTKMKMFIFIDHPVLSVQLVVVSVVLRVVCVVPVPVLGADQQQRHRQNSVQVSCVVRPQHQADQVPDDPNGGTSVRSVVSSVPDPRGPDMDIRHRPPD

Nearest PDB structures (foldseek):
  5c5b-assembly2_D  TM=2.325E-01  e=1.927E+00  Homo sapiens
  4ckg-assembly1_B  TM=2.186E-01  e=9.398E+00  Homo sapiens
  4h8s-assembly2_C  TM=2.344E-01  e=8.843E+00  Homo sapiens

Secondary structure (DSSP, 8-state):
-PPPEEE-TT--EEE------S-S----S--------EEEEEEEEPPPSS-TT-TT-EEEEEETTEEEEEETTEEE-S-BHHHHHHHHHTT--EEEEEEEE-HHHHHHHHHHHHHHHHHHHH-TTTT--BTTTBSHHHHHHHHHHTTT-----TTTSGGGPPPHHHHHHHHHT-TTEEEEEEEPPTT-

Radius of gyration: 24.11 Å; Cα contacts (8 Å, |Δi|>4): 315; chains: 1; bounding box: 55×36×86 Å